Protein AF-0000000071588916 (afdb_homodimer)

Solvent-accessible surface area (backbone atoms only — not comparable to full-atom values): 18871 Å² total; per-residue (Å²): 129,78,81,57,45,42,33,42,29,37,40,42,41,57,49,46,68,45,52,50,48,37,49,51,41,31,53,27,70,62,41,61,32,36,38,32,25,75,58,46,32,65,63,45,41,73,69,48,81,72,65,73,71,71,80,52,93,47,52,76,42,83,44,92,54,90,78,57,92,62,59,91,78,47,39,38,33,32,52,43,63,28,41,77,40,41,46,46,78,76,56,79,79,65,56,26,30,38,40,36,35,38,25,83,88,60,64,65,52,64,71,58,50,60,68,32,76,40,44,26,25,76,74,39,49,45,75,74,55,62,37,45,48,52,40,36,52,53,47,51,50,49,60,69,42,93,79,66,65,67,59,51,68,47,32,66,73,17,36,57,93,84,56,78,44,60,52,72,130,128,78,80,56,46,42,32,42,29,34,38,42,40,56,50,47,66,45,54,50,48,38,48,51,43,33,54,27,68,63,41,62,33,36,37,34,26,75,57,47,31,64,61,45,42,74,68,48,81,72,65,73,72,72,77,52,92,47,52,76,43,84,43,91,53,90,79,57,93,62,59,90,78,45,40,37,33,32,52,44,64,26,40,76,38,42,46,47,80,77,54,80,79,66,56,26,30,38,39,37,34,39,25,82,88,58,64,65,52,63,71,59,51,59,67,33,76,40,45,26,24,75,73,39,50,44,75,74,56,63,39,45,48,54,40,38,52,52,47,54,52,49,60,69,42,92,77,66,67,67,58,52,69,46,30,64,74,15,38,58,92,83,56,77,42,61,52,71,129

Nearest PDB structures (foldseek):
  5l0z-assembly1_B  TM=7.975E-01  e=1.055E-09  Sinorhizobium meliloti 1021
  1v2x-assembly1_A-2  TM=8.000E-01  e=1.055E-09  Thermus thermophilus
  1x7p-assembly1_B  TM=8.064E-01  e=2.250E-09  Streptomyces viridochromogenes
  4x3m-assembly1_B  TM=7.877E-01  e=5.444E-09  Thermus thermophilus HB8
  1ipa-assembly1_A  TM=7.327E-01  e=7.951E-09  Thermus thermophilus

Secondary structure (DSSP, 8-state):
--S-EEEEEESS---HHHHHHHHHHHHHHT-SEEEE-SSHHHHHHTT-S-------SS-EEE-S-TTTT--TTPEEEEES--BTPEEGGG----SEEEEEE--TTS---HHHHHT-SEEEE---SSPPPHHHHHHHHHHHHHHT-TT---SHHHHHHHS-TT---B---/--S-EEEEEESS---HHHHHHHHHHHHHHT-SEEEE-SSHHHHHHTT---------SS-EEE-S-TTTT--TTPEEEEES--BTPEEGGG----SEEEEEE--TTS---HHHHHT-SEEEE---SSPPPHHHHHHHHHHHHHHT-TT---SHHHHHHHS-TT---B---

p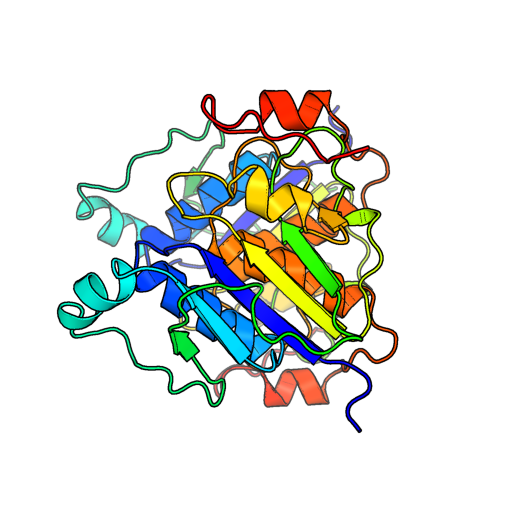LDDT: mean 93.01, std 11.64, range [43.38, 98.94]

Foldseek 3Di:
DQQAAEEEEEEAEADLVLVLLLLVLCQVLVHQAYEYEDCRNVVRVVPPPDPPCPVRPHYYYYDHDPPPPDDPQEFEEEEDDDPPAAELLVDDDGRHYYYYAYYQVDGDDPVSVVRGPGYYYHPDDDDDGPSVSSNVNSVSNLVPDPDRDDDDVCVCVPDDPPDPDDDDD/DQQAAEEEEEEAEADLVLVLLLLVLCLVLVHQAYEYEDCRNVVRVVPDPDDPCPVRPHYYYYDHDPPPPDDPQEFEEEEDDDPPAAELLVDDDGRHYYYYAYYQPDGDDPVSVVPGPGYYYHPDDDDDGPSVSSNVNSVSNLVPDPDRDDDDVCVCVPDDPVDPDDDDD

Radius of gyration: 19.49 Å; Cα contacts (8 Å, |Δi|>4): 663; chains: 2; bounding box: 42×54×52 Å

Sequence (338 aa):
MKKTHVTIGLSNPKSPTNVGAVMRAAGCYQVDDVRYTGERYDRAAKFQTDTKKVASKIPLTSVNCLLDDLPEDMKVVCVELAEGAVSLPQFQHPDKAIYVFGPEDGSITQQVADRADHVVYVPTVGCMNLAATVNVLLYDRLAKSEDIVQGDELIRSSRDNRNHLVVKKMKKTHVTIGLSNPKSPTNVGAVMRAAGCYQVDDVRYTGERYDRAAKFQTDTKKVASKIPLTSVNCLLDDLPEDMKVVCVELAEGAVSLPQFQHPDKAIYVFGPEDGSITQQVADRADHVVYVPTVGCMNLAATVNVLLYDRLAKSEDIVQGDELIRSSRDNRNHLVVKK

InterPro domains:
  IPR001537 tRNA/rRNA methyltransferase, SpoU type [PF00588] (6-139)
  IPR004384 RNA methyltransferase TrmJ/LasT [PTHR42786] (5-148)
  IPR029026 tRNA (guanine-N1-)-methyltransferase, N-terminal [G3DSA:3.40.1280.10] (1-165)
  IPR029028 Alpha/beta knot methyltransferases [SSF75217] (3-142)

Organism: Aliivibrio fischeri (strain ATCC 700601 / ES114) (NCBI:txid312309)

Structure (mmCIF, N/CA/C/O backbone):
data_AF-0000000071588916-model_v1
#
loop_
_entity.id
_entity.type
_entity.pdbx_description
1 polymer '23S rRNA methyltransferase'
#
loop_
_atom_site.group_PDB
_atom_site.id
_atom_site.type_symbol
_atom_site.label_atom_id
_atom_site.label_alt_id
_atom_site.label_comp_id
_atom_site.label_asym_id
_atom_site.label_entity_id
_atom_site.label_seq_id
_atom_site.pdbx_PDB_ins_code
_atom_site.Cartn_x
_atom_site.Cartn_y
_atom_site.Cartn_z
_atom_site.occupancy
_atom_site.B_iso_or_equiv
_atom_site.auth_seq_id
_atom_site.auth_comp_id
_atom_site.auth_asym_id
_atom_site.auth_atom_id
_atom_site.pdbx_PDB_model_num
ATOM 1 N N . MET A 1 1 ? 12.609 5.469 26.641 1 48.97 1 MET A N 1
ATOM 2 C CA . MET A 1 1 ? 11.625 6.141 25.797 1 48.97 1 MET A CA 1
ATOM 3 C C . MET A 1 1 ? 11.633 5.562 24.375 1 48.97 1 MET A C 1
ATOM 5 O O . MET A 1 1 ? 12.664 5.082 23.906 1 48.97 1 MET A O 1
ATOM 9 N N . LYS A 1 2 ? 10.453 5.379 23.781 1 71.19 2 LYS A N 1
ATOM 10 C CA . LYS A 1 2 ? 10.422 4.797 22.438 1 71.19 2 LYS A CA 1
ATOM 11 C C . LYS A 1 2 ? 11.172 5.672 21.438 1 71.19 2 LYS A C 1
ATOM 13 O O . LYS A 1 2 ? 10.938 6.883 21.375 1 71.19 2 LYS A O 1
ATOM 18 N N . LYS A 1 3 ? 12.102 5.031 20.812 1 86.25 3 LYS A N 1
ATOM 19 C CA . LYS A 1 3 ? 12.977 5.715 19.875 1 86.25 3 LYS A CA 1
ATOM 20 C C . LYS A 1 3 ? 12.188 6.246 18.688 1 86.25 3 LYS A C 1
ATOM 22 O O . LYS A 1 3 ? 12.5 7.309 18.141 1 86.25 3 LYS A O 1
ATOM 27 N N . THR A 1 4 ? 11.086 5.633 18.406 1 95.75 4 THR A N 1
ATOM 28 C CA . THR A 1 4 ? 10.289 6.02 17.25 1 95.75 4 THR A CA 1
ATOM 29 C C . THR A 1 4 ? 8.828 6.227 17.641 1 95.75 4 THR A C 1
ATOM 31 O O . THR A 1 4 ? 8.359 5.664 18.641 1 95.75 4 THR A O 1
ATOM 34 N N . HIS A 1 5 ? 8.133 7.141 17.047 1 97.88 5 HIS A N 1
ATOM 35 C CA . HIS A 1 5 ? 6.707 7.387 17.234 1 97.88 5 HIS A CA 1
ATOM 36 C C . HIS A 1 5 ? 6.039 7.762 15.914 1 97.88 5 HIS A C 1
ATOM 38 O O . HIS A 1 5 ? 6.527 8.641 15.195 1 97.88 5 HIS A O 1
ATOM 44 N N . VAL A 1 6 ? 4.992 7.051 15.609 1 98.44 6 VAL A N 1
ATOM 45 C CA . VAL A 1 6 ? 4.309 7.277 14.344 1 98.44 6 VAL A CA 1
ATOM 46 C C . VAL A 1 6 ? 2.834 7.59 14.602 1 98.44 6 VAL A C 1
ATOM 48 O O . VAL A 1 6 ? 2.125 6.789 15.219 1 98.44 6 VAL A O 1
ATOM 51 N N . THR A 1 7 ? 2.375 8.727 14.18 1 98.75 7 THR A N 1
ATOM 52 C CA . THR A 1 7 ? 0.969 9.109 14.18 1 98.75 7 THR A CA 1
ATOM 53 C C . THR A 1 7 ? 0.464 9.305 12.75 1 98.75 7 THR A C 1
ATOM 55 O O . THR A 1 7 ? 1.155 9.898 11.922 1 98.75 7 THR A O 1
ATOM 58 N N . ILE A 1 8 ? -0.705 8.781 12.484 1 98.88 8 ILE A N 1
ATOM 59 C CA . ILE A 1 8 ? -1.387 9.047 11.227 1 98.88 8 ILE A CA 1
ATOM 60 C C . ILE A 1 8 ? -2.467 10.102 11.438 1 98.88 8 ILE A C 1
ATOM 62 O O . ILE A 1 8 ? -3.301 9.977 12.336 1 98.88 8 ILE A O 1
ATOM 66 N N . GLY A 1 9 ? -2.375 11.164 10.672 1 98.81 9 GLY A N 1
ATOM 67 C CA . GLY A 1 9 ? -3.391 12.211 10.703 1 98.81 9 GLY A CA 1
ATOM 68 C C . GLY A 1 9 ? -4.238 12.258 9.445 1 98.81 9 GLY A C 1
ATOM 69 O O . GLY A 1 9 ? -3.729 12.516 8.359 1 98.81 9 GLY A O 1
ATOM 70 N N . LEU A 1 10 ? -5.547 12.094 9.602 1 98.75 10 LEU A N 1
ATOM 71 C CA . LEU A 1 10 ? -6.488 12.109 8.492 1 98.75 10 LEU A CA 1
ATOM 72 C C . LEU A 1 10 ? -7.309 13.398 8.492 1 98.75 10 LEU A C 1
ATOM 74 O O . LEU A 1 10 ? -8.031 13.672 9.453 1 98.75 10 LEU A O 1
ATOM 78 N N . SER A 1 11 ? -7.191 14.094 7.387 1 98.25 11 SER A N 1
ATOM 79 C CA . SER A 1 11 ? -7.965 15.328 7.273 1 98.25 11 SER A CA 1
ATOM 80 C C . SER A 1 11 ? -9.367 15.055 6.75 1 98.25 11 SER A C 1
ATOM 82 O O . SER A 1 11 ? -9.547 14.734 5.574 1 98.25 11 SER A O 1
ATOM 84 N N . ASN A 1 12 ? -10.367 15.125 7.562 1 97.56 12 ASN A N 1
ATOM 85 C CA . ASN A 1 12 ? -11.789 15.055 7.242 1 97.56 12 ASN A CA 1
ATOM 86 C C . ASN A 1 12 ? -12.109 13.836 6.379 1 97.56 12 ASN A C 1
ATOM 88 O O . ASN A 1 12 ? -12.727 13.969 5.324 1 97.56 12 ASN A O 1
ATOM 92 N N . PRO A 1 13 ? -11.766 12.695 6.863 1 97.69 13 PRO A N 1
ATOM 93 C CA . PRO A 1 13 ? -12.055 11.508 6.062 1 97.69 13 PRO A CA 1
ATOM 94 C C . PRO A 1 13 ? -13.547 11.32 5.809 1 97.69 13 PRO A C 1
ATOM 96 O O . PRO A 1 13 ? -14.367 11.609 6.68 1 97.69 13 PRO A O 1
ATOM 99 N N . LYS A 1 14 ? -13.844 10.758 4.645 1 94.81 14 LYS A N 1
ATOM 100 C CA . LYS A 1 14 ? -15.219 10.648 4.172 1 94.81 14 LYS A CA 1
ATOM 101 C C . LYS A 1 14 ? -15.789 9.266 4.488 1 94.81 14 LYS A C 1
ATOM 103 O O . LYS A 1 14 ? -16.906 9.156 5.02 1 94.81 14 LYS A O 1
ATOM 108 N N . SER A 1 15 ? -15.094 8.195 4.18 1 91.81 15 SER A N 1
ATOM 109 C CA . SER A 1 15 ? -15.641 6.844 4.156 1 91.81 15 SER A CA 1
ATOM 110 C C . SER A 1 15 ? -15.203 6.047 5.379 1 91.81 15 SER A C 1
ATOM 112 O O . SER A 1 15 ? -14.008 5.895 5.637 1 91.81 15 SER A O 1
ATOM 114 N N . PRO A 1 16 ? -16.141 5.48 6.125 1 93.12 16 PRO A N 1
ATOM 115 C CA . PRO A 1 16 ? -15.758 4.562 7.203 1 93.12 16 PRO A CA 1
ATOM 116 C C . PRO A 1 16 ? -14.914 3.389 6.707 1 93.12 16 PRO A C 1
ATOM 118 O O . PRO A 1 16 ? -14.039 2.908 7.43 1 93.12 16 PRO A O 1
ATOM 121 N N . THR A 1 17 ? -15.117 3.02 5.441 1 90.88 17 THR A N 1
ATOM 122 C CA . THR A 1 17 ? -14.336 1.934 4.855 1 90.88 17 THR A CA 1
ATOM 123 C C . THR A 1 17 ? -12.859 2.314 4.758 1 90.88 17 THR A C 1
ATOM 125 O O . THR A 1 17 ? -11.984 1.524 5.117 1 90.88 17 THR A O 1
ATOM 128 N N . ASN A 1 18 ? -12.648 3.553 4.371 1 94.5 18 ASN A N 1
ATOM 129 C CA . ASN A 1 18 ? -11.266 4.023 4.281 1 94.5 18 ASN A CA 1
ATOM 130 C C . ASN A 1 18 ? -10.617 4.129 5.66 1 94.5 18 ASN A C 1
ATOM 132 O O . ASN A 1 18 ? -9.469 3.732 5.844 1 94.5 18 ASN A O 1
ATOM 136 N N . VAL A 1 19 ? -11.344 4.629 6.594 1 95.88 19 VAL A N 1
ATOM 137 C CA . VAL A 1 19 ? -10.812 4.746 7.945 1 95.88 19 VAL A CA 1
ATOM 138 C C . VAL A 1 19 ? -10.531 3.357 8.516 1 95.88 19 VAL A C 1
ATOM 140 O O . VAL A 1 19 ? -9.492 3.131 9.133 1 95.88 19 VAL A O 1
ATOM 143 N N . GLY A 1 20 ? -11.438 2.404 8.289 1 94.12 20 GLY A N 1
ATOM 144 C CA . GLY A 1 20 ? -11.211 1.027 8.695 1 94.12 20 GLY A CA 1
ATOM 145 C C . GLY A 1 20 ? -9.953 0.427 8.086 1 94.12 20 GLY A C 1
ATOM 146 O O . GLY A 1 20 ? -9.172 -0.226 8.781 1 94.12 20 GLY A O 1
ATOM 147 N N . ALA A 1 21 ? -9.773 0.665 6.812 1 95.06 21 ALA A N 1
ATOM 148 C CA . ALA A 1 21 ? -8.594 0.157 6.109 1 95.06 21 ALA A CA 1
ATOM 149 C C . ALA A 1 21 ? -7.316 0.794 6.648 1 95.06 21 ALA A C 1
ATOM 151 O O . ALA A 1 21 ? -6.281 0.131 6.758 1 95.06 21 ALA A O 1
ATOM 152 N N . VAL A 1 22 ? -7.402 2.062 7.023 1 97.75 22 VAL A N 1
ATOM 153 C CA . VAL A 1 22 ? -6.27 2.754 7.625 1 97.75 22 VAL A CA 1
ATOM 154 C C . VAL A 1 22 ? -5.961 2.145 8.992 1 97.75 22 VAL A C 1
ATOM 156 O O . VAL A 1 22 ? -4.793 1.937 9.336 1 97.75 22 VAL A O 1
ATOM 159 N N . MET A 1 23 ? -6.977 1.828 9.742 1 97.19 23 MET A N 1
ATOM 160 C CA . MET A 1 23 ? -6.785 1.233 11.062 1 97.19 23 MET A CA 1
ATOM 161 C C . MET A 1 23 ? -6.148 -0.149 10.953 1 97.19 23 MET A C 1
ATOM 163 O O . MET A 1 23 ? -5.297 -0.514 11.766 1 97.19 23 MET A O 1
ATOM 167 N N . ARG A 1 24 ? -6.582 -0.893 9.953 1 95.88 24 ARG A N 1
ATOM 168 C CA . ARG A 1 24 ? -5.938 -2.18 9.711 1 95.88 24 ARG A CA 1
ATOM 169 C C . ARG A 1 24 ? -4.461 -1.999 9.383 1 95.88 24 ARG A C 1
ATOM 171 O O . ARG A 1 24 ? -3.609 -2.723 9.906 1 95.88 24 ARG A O 1
ATOM 178 N N . ALA A 1 25 ? -4.152 -1.041 8.539 1 97.56 25 ALA A N 1
ATOM 179 C CA . ALA A 1 25 ? -2.76 -0.727 8.227 1 97.56 25 ALA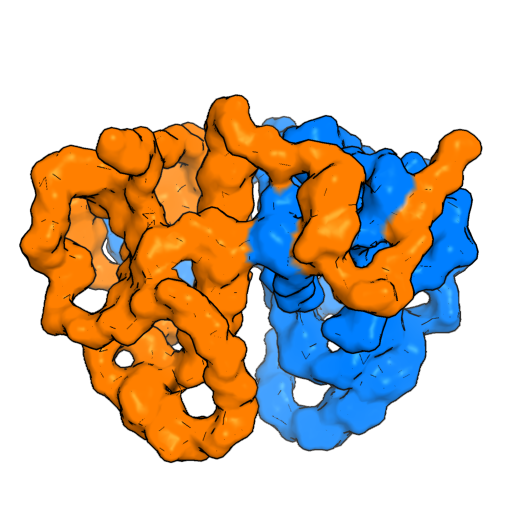 A CA 1
ATOM 180 C C . ALA A 1 25 ? -1.985 -0.344 9.484 1 97.56 25 ALA A C 1
ATOM 182 O O . ALA A 1 25 ? -0.86 -0.804 9.688 1 97.56 25 ALA A O 1
ATOM 183 N N . ALA A 1 26 ? -2.637 0.457 10.305 1 97.94 26 ALA A N 1
ATOM 184 C CA . ALA A 1 26 ? -2.002 0.905 11.539 1 97.94 26 ALA A CA 1
ATOM 185 C C . ALA A 1 26 ? -1.613 -0.281 12.422 1 97.94 26 ALA A C 1
ATOM 187 O O . ALA A 1 26 ? -0.526 -0.3 13 1 97.94 26 ALA A O 1
ATOM 188 N N . GLY A 1 27 ? -2.449 -1.246 12.5 1 96.69 27 GLY A N 1
ATOM 189 C CA . GLY A 1 27 ? -2.133 -2.453 13.25 1 96.69 27 GLY A CA 1
ATOM 190 C C . GLY A 1 27 ? -0.976 -3.234 12.664 1 96.69 27 GLY A C 1
ATOM 191 O O . GLY A 1 27 ? -0.043 -3.607 13.375 1 96.69 27 GLY A O 1
ATOM 192 N N . CYS A 1 28 ? -0.984 -3.412 11.375 1 96.94 28 CYS A N 1
ATOM 193 C CA . CYS A 1 28 ? 0.033 -4.188 10.672 1 96.94 28 CYS A CA 1
ATOM 194 C C . CYS A 1 28 ? 1.414 -3.57 10.859 1 96.94 28 CYS A C 1
ATOM 196 O O . CYS A 1 28 ? 2.404 -4.289 11.008 1 96.94 28 CYS A O 1
ATOM 198 N N . TYR A 1 29 ? 1.432 -2.254 10.883 1 97.75 29 TYR A N 1
ATOM 199 C CA . TYR A 1 29 ? 2.717 -1.562 10.906 1 97.75 29 TYR A CA 1
ATOM 200 C C . TYR A 1 29 ? 3.01 -1.011 12.297 1 97.75 29 TYR A C 1
ATOM 202 O O . TYR A 1 29 ? 3.994 -0.295 12.492 1 97.75 29 TYR A O 1
ATOM 210 N N . GLN A 1 30 ? 2.111 -1.254 13.242 1 96.06 30 GLN A N 1
ATOM 211 C CA . GLN A 1 30 ? 2.289 -0.918 14.648 1 96.06 30 GLN A CA 1
ATOM 212 C C . GLN A 1 30 ? 2.418 0.59 14.844 1 96.06 30 GLN A C 1
ATOM 214 O O . GLN A 1 30 ? 3.316 1.055 15.547 1 96.06 30 GLN A O 1
ATOM 219 N N . VAL A 1 31 ? 1.557 1.289 14.242 1 98.12 31 VAL A N 1
ATOM 220 C CA . VAL A 1 31 ? 1.422 2.73 14.43 1 98.12 31 VAL A CA 1
ATOM 221 C C . VAL A 1 31 ? 0.976 3.023 15.859 1 98.12 31 VAL A C 1
ATOM 223 O O . VAL A 1 31 ? 0.224 2.246 16.453 1 98.12 31 VAL A O 1
ATOM 226 N N . ASP A 1 32 ? 1.404 4.18 16.328 1 97.94 32 ASP A N 1
ATOM 227 C CA . ASP A 1 32 ? 1.136 4.484 17.734 1 97.94 32 ASP A CA 1
ATOM 228 C C . ASP A 1 32 ? -0.281 5.023 17.906 1 97.94 32 ASP A C 1
ATOM 230 O O . ASP A 1 32 ? -0.961 4.684 18.875 1 97.94 32 ASP A O 1
ATOM 234 N N . ASP A 1 33 ? -0.73 5.832 17.031 1 97.62 33 ASP A N 1
ATOM 235 C CA . ASP A 1 33 ? -2.092 6.348 17.125 1 97.62 33 ASP A CA 1
ATOM 236 C C . ASP A 1 33 ? -2.533 6.973 15.805 1 97.62 33 ASP A C 1
ATOM 238 O O . ASP A 1 33 ? -1.699 7.316 14.961 1 97.62 33 ASP A O 1
ATOM 242 N N . VAL A 1 34 ? -3.842 7.051 15.625 1 98.56 34 VAL A N 1
ATOM 243 C CA . VAL A 1 34 ? -4.48 7.676 14.477 1 98.56 34 VAL A CA 1
ATOM 244 C C . VAL A 1 34 ? -5.398 8.805 14.938 1 98.56 34 VAL A C 1
ATOM 246 O O . VAL A 1 34 ? -6.148 8.648 15.906 1 98.56 34 VAL A O 1
ATOM 249 N N . ARG A 1 35 ? -5.246 9.898 14.258 1 98.31 35 ARG A N 1
ATOM 250 C CA . ARG A 1 35 ? -6.074 11.062 14.531 1 98.31 35 ARG A CA 1
ATOM 251 C C . ARG A 1 35 ? -6.812 11.523 13.273 1 98.31 35 ARG A C 1
ATOM 253 O O . ARG A 1 35 ? -6.301 11.375 12.164 1 98.31 35 ARG A O 1
ATOM 260 N N . TYR A 1 36 ? -8.023 12.055 13.492 1 98.19 36 TYR A N 1
ATOM 261 C CA . TYR A 1 36 ? -8.75 12.586 12.344 1 98.19 36 TYR A CA 1
ATOM 262 C C . TYR A 1 36 ? -9.516 13.852 12.711 1 98.19 36 TYR A C 1
ATOM 264 O O . TYR A 1 36 ? -9.781 14.102 13.891 1 98.19 36 TYR A O 1
ATOM 272 N N . THR A 1 37 ? -9.773 14.641 11.719 1 98 37 THR A N 1
ATOM 273 C CA . THR A 1 37 ? -10.57 15.859 11.898 1 98 37 THR A CA 1
ATOM 274 C C . THR A 1 37 ? -11.898 15.75 11.148 1 98 37 THR A C 1
ATOM 276 O O . THR A 1 37 ? -12.07 14.867 10.312 1 98 37 THR A O 1
ATOM 279 N N . GLY A 1 38 ? -12.766 16.656 11.477 1 96.38 38 GLY A N 1
ATOM 280 C CA . GLY A 1 38 ? -14.031 16.75 10.758 1 96.38 38 GLY A CA 1
ATOM 281 C C . GLY A 1 38 ? -15.094 15.828 11.312 1 96.38 38 GLY A C 1
ATOM 282 O O . GLY A 1 38 ? -14.859 15.109 12.281 1 96.38 38 GLY A O 1
ATOM 283 N N . GLU A 1 39 ? -16.312 15.836 10.648 1 95.5 39 GLU A N 1
ATOM 284 C CA . GLU A 1 39 ? -17.453 15.102 11.188 1 95.5 39 GLU A CA 1
ATOM 285 C C . GLU A 1 39 ? -17.953 14.047 10.203 1 95.5 39 GLU A C 1
ATOM 287 O O . GLU A 1 39 ? -18.844 13.258 10.523 1 95.5 39 GLU A O 1
ATOM 292 N N . ARG A 1 40 ? -17.344 14.062 9.062 1 95.38 40 ARG A N 1
ATOM 293 C CA . ARG A 1 40 ? -17.875 13.203 8.016 1 95.38 40 ARG A CA 1
ATOM 294 C C . ARG A 1 40 ? -17.781 11.734 8.414 1 95.38 40 ARG A C 1
ATOM 296 O O . ARG A 1 40 ? -18.75 10.977 8.266 1 95.38 40 ARG A O 1
ATOM 303 N N . TYR A 1 41 ? -16.703 11.359 8.93 1 94.06 41 TYR A N 1
ATOM 304 C CA . TYR A 1 41 ? -16.5 9.977 9.352 1 94.06 41 TYR A CA 1
ATOM 305 C C . TYR A 1 41 ? -17.484 9.594 10.445 1 94.06 41 TYR A C 1
ATOM 307 O O . TYR A 1 41 ? -18.141 8.555 10.367 1 94.06 41 TYR A O 1
ATOM 315 N N . ASP A 1 42 ? -17.641 10.391 11.438 1 92.19 42 ASP A N 1
ATOM 316 C CA . ASP A 1 42 ? -18.531 10.102 12.555 1 92.19 42 ASP A CA 1
ATOM 317 C C . ASP A 1 42 ? -19.969 9.93 12.078 1 92.19 42 ASP A C 1
ATOM 319 O O . ASP A 1 42 ? -20.672 9.031 12.539 1 92.19 42 ASP A O 1
ATOM 323 N N . ARG A 1 43 ? -20.312 10.719 11.188 1 90.62 43 ARG A N 1
ATOM 324 C CA . ARG A 1 43 ? -21.688 10.664 10.664 1 90.62 43 ARG A CA 1
ATOM 325 C C . ARG A 1 43 ? -21.906 9.383 9.875 1 90.62 43 ARG A C 1
ATOM 327 O O . ARG A 1 43 ? -22.953 8.742 10 1 90.62 43 ARG A O 1
ATOM 334 N N . ALA A 1 44 ? -20.984 9.023 9.141 1 86.31 44 ALA A N 1
ATOM 335 C CA . ALA A 1 44 ? -21.109 7.848 8.281 1 86.31 44 ALA A CA 1
ATOM 336 C C . ALA A 1 44 ? -20.984 6.566 9.102 1 86.31 44 ALA A C 1
ATOM 338 O O . ALA A 1 44 ? -21.672 5.574 8.812 1 86.31 44 ALA A O 1
ATOM 339 N N . ALA A 1 45 ? -20.094 6.562 10.086 1 84.62 45 ALA A N 1
ATOM 340 C CA . ALA A 1 45 ? -19.812 5.379 10.891 1 84.62 45 ALA A CA 1
ATOM 341 C C . ALA A 1 45 ? -21.016 4.988 11.734 1 84.62 45 ALA A C 1
ATOM 343 O O . ALA A 1 45 ? -21.219 3.811 12.039 1 84.62 45 ALA A O 1
ATOM 344 N N . LYS A 1 46 ? -21.75 5.949 12.094 1 77.62 46 LYS A N 1
ATOM 345 C CA . LYS A 1 46 ? -22.953 5.684 12.875 1 77.62 46 LYS A CA 1
ATOM 346 C C . LYS A 1 46 ? -23.938 4.801 12.109 1 77.62 46 LYS A C 1
ATOM 348 O O . LYS A 1 46 ? -24.703 4.051 12.711 1 77.62 46 LYS A O 1
ATOM 353 N N . PHE A 1 47 ? -23.828 4.797 10.836 1 72.31 47 PHE A N 1
ATOM 354 C CA . PHE A 1 47 ? -24.766 4.074 10 1 72.31 47 PHE A CA 1
ATOM 355 C C . PHE A 1 47 ? -24.188 2.752 9.523 1 72.31 47 PHE A C 1
ATOM 357 O O . PHE A 1 47 ? -24.859 1.964 8.867 1 72.31 47 PHE A O 1
ATOM 364 N N . GLN A 1 48 ? -22.969 2.693 9.68 1 63.44 48 GLN A N 1
ATOM 365 C CA . GLN A 1 48 ? -22.344 1.458 9.211 1 63.44 48 GLN A CA 1
ATOM 366 C C . GLN A 1 48 ? -22.469 0.351 10.258 1 63.44 48 GLN A C 1
ATOM 368 O O . GLN A 1 48 ? -22.109 0.542 11.422 1 63.44 48 GLN A O 1
ATOM 373 N N . THR A 1 49 ? -23.422 -0.349 10.273 1 49.69 49 THR A N 1
ATOM 374 C CA . THR A 1 49 ? -23.625 -1.501 11.141 1 49.69 49 THR A CA 1
ATOM 375 C C . THR A 1 49 ? -22.391 -2.395 11.156 1 49.69 49 THR A C 1
ATOM 377 O O . THR A 1 49 ? -22.078 -3.014 12.172 1 49.69 49 THR A O 1
ATOM 380 N N . ASP A 1 50 ? -21.797 -2.715 10.078 1 43.38 50 ASP A N 1
ATOM 381 C CA . ASP A 1 50 ? -21.031 -3.926 9.797 1 43.38 50 ASP A CA 1
ATOM 382 C C . ASP A 1 50 ? -19.531 -3.68 9.969 1 43.38 50 ASP A C 1
ATOM 384 O O . ASP A 1 50 ? -18.719 -4.473 9.5 1 43.38 50 ASP A O 1
ATOM 388 N N . THR A 1 51 ? -19.109 -2.438 10.234 1 47.84 51 THR A N 1
ATOM 389 C CA . THR A 1 51 ? -17.656 -2.52 10.141 1 47.84 51 THR A CA 1
ATOM 390 C C . THR A 1 51 ? -17.078 -3.314 11.305 1 47.84 51 THR A C 1
ATOM 392 O O . THR A 1 51 ? -17.344 -3.002 12.469 1 47.84 51 THR A O 1
ATOM 395 N N . LYS A 1 52 ? -16.891 -4.523 11.062 1 44.78 52 LYS A N 1
ATOM 396 C CA . LYS A 1 52 ? -16.141 -5.293 12.047 1 44.78 52 LYS A CA 1
ATOM 397 C C . LYS A 1 52 ? -15.109 -4.422 12.758 1 44.78 52 LYS A C 1
ATOM 399 O O . LYS A 1 52 ? -14.234 -3.84 12.109 1 44.78 52 LYS A O 1
ATOM 404 N N . LYS A 1 53 ? -15.516 -3.783 13.852 1 47.06 53 LYS A N 1
ATOM 405 C CA . LYS A 1 53 ? -14.602 -3.037 14.711 1 47.06 53 LYS A CA 1
ATOM 406 C C . LYS A 1 53 ? -13.328 -3.83 14.977 1 47.06 53 LYS A C 1
ATOM 408 O O . LYS A 1 53 ? -13.328 -4.777 15.766 1 47.06 53 LYS A O 1
ATOM 413 N N . VAL A 1 54 ? -12.609 -4.258 13.867 1 45.28 54 VAL A N 1
ATOM 414 C CA . VAL A 1 54 ? -11.344 -4.809 14.336 1 45.28 54 VAL A CA 1
ATOM 415 C C . VAL A 1 54 ? -10.766 -3.912 15.422 1 45.28 54 VAL A C 1
ATOM 417 O O . VAL A 1 54 ? -10.484 -2.734 15.188 1 45.28 54 VAL A O 1
ATOM 420 N N . ALA A 1 55 ? -11.242 -4.188 16.609 1 49.41 55 ALA A N 1
ATOM 421 C CA . ALA A 1 55 ? -10.711 -3.545 17.812 1 49.41 55 ALA A CA 1
ATOM 422 C C . ALA A 1 55 ? -9.188 -3.414 17.734 1 49.41 55 ALA A C 1
ATOM 424 O O . ALA A 1 55 ? -8.469 -4.41 17.828 1 49.41 55 ALA A O 1
ATOM 425 N N . SER A 1 56 ? -8.758 -2.506 16.875 1 66.25 56 SER A N 1
ATOM 426 C CA . SER A 1 56 ? -7.332 -2.215 16.953 1 66.25 56 SER A CA 1
ATOM 427 C C . SER A 1 56 ? -6.965 -1.588 18.297 1 66.25 56 SER A C 1
ATOM 429 O O . SER A 1 56 ? -7.746 -0.818 18.859 1 66.25 56 SER A O 1
ATOM 431 N N . LYS A 1 57 ? -6 -2.188 18.906 1 87.94 57 LYS A N 1
ATOM 432 C CA . LYS A 1 57 ? -5.434 -1.597 20.125 1 87.94 57 LYS A CA 1
ATOM 433 C C . LYS A 1 57 ? -4.879 -0.202 19.844 1 87.94 57 LYS A C 1
ATOM 435 O O . LYS A 1 57 ? -4.52 0.525 20.766 1 87.94 57 LYS A O 1
ATOM 440 N N . ILE A 1 58 ? -5.047 0.173 18.594 1 95.38 58 ILE A N 1
ATOM 441 C CA . ILE A 1 58 ? -4.508 1.477 18.219 1 95.38 58 ILE A CA 1
ATOM 442 C C . ILE A 1 58 ? -5.566 2.555 18.438 1 95.38 58 ILE A C 1
ATOM 444 O O . ILE A 1 58 ? -6.676 2.463 17.906 1 95.38 58 ILE A O 1
ATOM 448 N N . PRO A 1 59 ? -5.289 3.57 19.203 1 97 59 PRO A N 1
ATOM 449 C CA . PRO A 1 59 ? -6.281 4.621 19.453 1 97 59 PRO A CA 1
ATOM 450 C C . PRO A 1 59 ? -6.645 5.395 18.188 1 97 59 PRO A C 1
ATOM 452 O O . PRO A 1 59 ? -5.766 5.723 17.391 1 97 59 PRO A O 1
ATOM 455 N N . LEU A 1 60 ? -7.918 5.578 17.969 1 97.06 60 LEU A N 1
ATOM 456 C CA . LEU A 1 60 ? -8.477 6.477 16.953 1 97.06 60 LEU A CA 1
ATOM 457 C C . LEU A 1 60 ? -9.18 7.66 17.625 1 97.06 60 LEU A C 1
ATOM 459 O O . LEU A 1 60 ? -10.195 7.484 18.297 1 97.06 60 LEU A O 1
ATOM 463 N N . THR A 1 61 ? -8.625 8.867 17.406 1 96.88 61 THR A N 1
ATOM 464 C CA . THR A 1 61 ? -9.117 10.008 18.172 1 96.88 61 THR A CA 1
ATOM 465 C C . THR A 1 61 ? -9.516 11.148 17.234 1 96.88 61 THR A C 1
ATOM 467 O O . THR A 1 61 ? -8.789 11.469 16.297 1 96.88 61 THR A O 1
ATOM 470 N N . SER A 1 62 ? -10.641 11.734 17.531 1 97.31 62 SER A N 1
ATOM 471 C CA . SER A 1 62 ? -11.055 12.953 16.844 1 97.31 62 SER A CA 1
ATOM 472 C C . SER A 1 62 ? -10.422 14.188 17.469 1 97.31 62 SER A C 1
ATOM 474 O O . SER A 1 62 ? -10.422 14.336 18.688 1 97.31 62 SER A O 1
ATOM 476 N N . VAL A 1 63 ? -9.852 15.039 16.594 1 97.88 63 VAL A N 1
ATOM 477 C CA . VAL A 1 63 ? -9.242 16.281 17.062 1 97.88 63 VAL A CA 1
ATOM 478 C C . VAL A 1 63 ? -9.711 17.453 16.203 1 97.88 63 VAL A C 1
ATOM 480 O O . VAL A 1 63 ? -10.18 17.25 15.086 1 97.88 63 VAL A O 1
ATOM 483 N N . ASN A 1 64 ? -9.578 18.672 16.703 1 96.94 64 ASN A N 1
ATOM 484 C CA . ASN A 1 64 ? -9.945 19.859 15.938 1 96.94 64 ASN A CA 1
ATOM 485 C C . ASN A 1 64 ? -8.891 20.219 14.891 1 96.94 64 ASN A C 1
ATOM 487 O O . ASN A 1 64 ? -9.219 20.625 13.781 1 96.94 64 ASN A O 1
ATOM 491 N N . CYS A 1 65 ? -7.617 20.094 15.289 1 97.5 65 CYS A N 1
ATOM 492 C CA . CYS A 1 65 ? -6.48 20.375 14.414 1 97.5 65 CYS A CA 1
ATOM 493 C C . CYS A 1 65 ? -5.402 19.297 14.57 1 97.5 65 CYS A C 1
ATOM 495 O O . CYS A 1 65 ? -4.965 19.016 15.688 1 97.5 65 CYS A O 1
ATOM 497 N N . LEU A 1 66 ? -4.961 18.781 13.422 1 97.94 66 LEU A N 1
ATOM 498 C CA . LEU A 1 66 ? -3.988 17.688 13.445 1 97.94 66 LEU A CA 1
ATOM 499 C C . LEU A 1 66 ? -2.633 18.188 13.945 1 97.94 66 LEU A C 1
ATOM 501 O O . LEU A 1 66 ? -1.814 17.406 14.422 1 97.94 66 LEU A O 1
ATOM 505 N N . LEU A 1 67 ? -2.441 19.453 13.836 1 97.25 67 LEU A N 1
ATOM 506 C CA . LEU A 1 67 ? -1.101 19.969 14.078 1 97.25 67 LEU A CA 1
ATOM 507 C C . LEU A 1 67 ? -1.007 20.625 15.453 1 97.25 67 LEU A C 1
ATOM 509 O O . LEU A 1 67 ? 0.028 21.188 15.805 1 97.25 67 LEU A O 1
ATOM 513 N N . ASP A 1 68 ? -2.029 20.469 16.219 1 93.88 68 ASP A N 1
ATOM 514 C CA . ASP A 1 68 ? -2.025 21.062 17.547 1 93.88 68 ASP A CA 1
ATOM 515 C C . ASP A 1 68 ? -1.384 20.109 18.562 1 93.88 68 ASP A C 1
ATOM 517 O O . ASP A 1 68 ? -1.469 18.891 18.422 1 93.88 68 ASP A O 1
ATOM 521 N N . ASP A 1 69 ? -0.688 20.688 19.562 1 92.12 69 ASP A N 1
ATOM 522 C CA . ASP A 1 69 ? -0.178 20.016 20.75 1 92.12 69 ASP A CA 1
ATOM 523 C C . ASP A 1 69 ? 0.758 18.859 20.375 1 92.12 69 ASP A C 1
ATOM 525 O O . ASP A 1 69 ? 0.713 17.797 20.984 1 92.12 69 ASP A O 1
ATOM 529 N N . LEU A 1 70 ? 1.492 19.031 19.312 1 96.19 70 LEU A N 1
ATOM 530 C CA . LEU A 1 70 ? 2.5 18.031 18.969 1 96.19 70 LEU A CA 1
ATOM 531 C C . LEU A 1 70 ? 3.762 18.219 19.797 1 96.19 70 LEU A C 1
ATOM 533 O O . LEU A 1 70 ? 4.18 19.344 20.062 1 96.19 70 LEU A O 1
ATOM 537 N N . PRO A 1 71 ? 4.332 17.094 20.219 1 95.56 71 PRO A N 1
ATOM 538 C CA . PRO A 1 71 ? 5.637 17.203 20.875 1 95.56 71 PRO A CA 1
ATOM 539 C C . PRO A 1 71 ? 6.66 17.938 20.016 1 95.56 71 PRO A C 1
ATOM 541 O O . PRO A 1 71 ? 6.637 17.828 18.781 1 95.56 71 PRO A O 1
ATOM 544 N N . GLU A 1 72 ? 7.613 18.594 20.656 1 94.81 72 GLU A N 1
ATOM 545 C CA . GLU A 1 72 ? 8.609 19.406 19.969 1 94.81 72 GLU A CA 1
ATOM 546 C C . GLU A 1 72 ? 9.477 18.562 19.047 1 94.81 72 GLU A C 1
ATOM 548 O O . GLU A 1 72 ? 9.93 19.031 18 1 94.81 72 GLU A O 1
ATOM 553 N N . ASP A 1 73 ? 9.656 17.344 19.344 1 96.62 73 ASP A N 1
ATOM 554 C CA . ASP A 1 73 ? 10.57 16.5 18.578 1 96.62 73 ASP A CA 1
ATOM 555 C C . ASP A 1 73 ? 9.82 15.688 17.531 1 96.62 73 ASP A C 1
ATOM 557 O O . ASP A 1 73 ? 10.398 14.812 16.875 1 96.62 73 ASP A O 1
ATOM 561 N N . MET A 1 74 ? 8.539 16.016 17.375 1 98.12 74 MET A N 1
ATOM 562 C CA . MET A 1 74 ? 7.758 15.336 16.344 1 98.12 74 MET A CA 1
ATOM 563 C C . MET A 1 74 ? 7.707 16.172 15.07 1 98.12 74 MET A C 1
ATOM 565 O O . MET A 1 74 ? 7.344 17.344 15.109 1 98.12 74 MET A O 1
ATOM 569 N N . LYS A 1 75 ? 8.039 15.555 13.898 1 98.75 75 LYS A N 1
ATOM 570 C CA . LYS A 1 75 ? 8 16.25 12.617 1 98.75 75 LYS A CA 1
ATOM 571 C C . LYS A 1 75 ? 6.652 16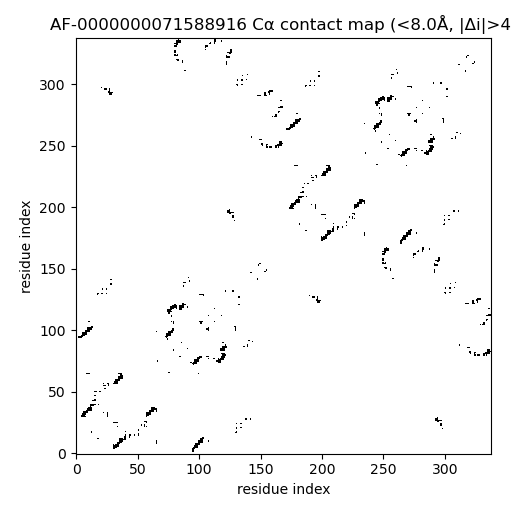.062 11.93 1 98.75 75 LYS A C 1
ATOM 573 O O . LYS A 1 75 ? 6.066 14.969 11.992 1 98.75 75 LYS A O 1
ATOM 578 N N . VAL A 1 76 ? 6.227 17.109 11.32 1 98.81 76 VAL A N 1
ATOM 579 C CA . VAL A 1 76 ? 5.016 17.078 10.508 1 98.81 76 VAL A CA 1
ATOM 580 C C . VAL A 1 76 ? 5.379 16.734 9.062 1 98.81 76 VAL A C 1
ATOM 582 O O . VAL A 1 76 ? 6.121 17.484 8.414 1 98.81 76 VAL A O 1
ATOM 585 N N . VAL A 1 77 ? 4.875 15.633 8.578 1 98.88 77 VAL A N 1
ATOM 586 C CA . VAL A 1 77 ? 5.082 15.211 7.195 1 98.88 77 VAL A CA 1
ATOM 587 C C . VAL A 1 77 ? 3.744 15.156 6.465 1 98.88 77 VAL A C 1
ATOM 589 O O . VAL A 1 77 ? 2.924 14.273 6.727 1 98.88 77 VAL A O 1
ATOM 592 N N . CYS A 1 78 ? 3.535 16.062 5.539 1 98.81 78 CYS A N 1
ATOM 593 C CA . CYS A 1 78 ? 2.348 16.016 4.695 1 98.81 78 CYS A CA 1
ATOM 594 C C . CYS A 1 78 ? 2.562 15.102 3.5 1 98.81 78 CYS A C 1
ATOM 596 O O . CYS A 1 78 ? 3.639 15.102 2.896 1 98.81 78 CYS A O 1
ATOM 598 N N . VAL A 1 79 ? 1.584 14.328 3.182 1 98.75 79 VAL A N 1
ATOM 599 C CA . VAL A 1 79 ? 1.643 13.406 2.055 1 98.75 79 VAL A CA 1
ATOM 600 C C . VAL A 1 79 ? 0.671 13.859 0.965 1 98.75 79 VAL A C 1
ATOM 602 O O . VAL A 1 79 ? -0.537 13.633 1.071 1 98.75 79 VAL A O 1
ATOM 605 N N . GLU A 1 80 ? 1.21 14.492 -0.035 1 97.5 80 GLU A N 1
ATOM 606 C CA . GLU A 1 80 ? 0.376 15.133 -1.044 1 97.5 80 GLU A CA 1
ATOM 607 C C . GLU A 1 80 ? 1.16 15.383 -2.328 1 97.5 80 GLU A C 1
ATOM 609 O O . GLU A 1 80 ? 2.375 15.594 -2.291 1 97.5 80 GLU A O 1
ATOM 614 N N . LEU A 1 81 ? 0.425 15.336 -3.426 1 97.5 81 LEU A N 1
ATOM 615 C CA . LEU A 1 81 ? 0.999 15.781 -4.691 1 97.5 81 LEU A CA 1
ATOM 616 C C . LEU A 1 81 ? 1.113 17.312 -4.73 1 97.5 81 LEU A C 1
ATOM 618 O O . LEU A 1 81 ? 0.243 17.984 -5.281 1 97.5 81 LEU A O 1
ATOM 622 N N . ALA A 1 82 ? 2.152 17.828 -4.164 1 97.94 82 ALA A N 1
ATOM 623 C CA . ALA A 1 82 ? 2.445 19.25 -4.117 1 97.94 82 ALA A CA 1
ATOM 624 C C . ALA A 1 82 ? 3.736 19.578 -4.863 1 97.94 82 ALA A C 1
ATOM 626 O O . ALA A 1 82 ? 4.738 18.875 -4.711 1 97.94 82 ALA A O 1
ATOM 627 N N . GLU A 1 83 ? 3.689 20.594 -5.68 1 97.88 83 GLU A N 1
ATOM 628 C CA . GLU A 1 83 ? 4.922 21 -6.352 1 97.88 83 GLU A CA 1
ATOM 629 C C . GLU A 1 83 ? 6.023 21.312 -5.348 1 97.88 83 GLU A C 1
ATOM 631 O O . GLU A 1 83 ? 5.797 22.031 -4.367 1 97.88 83 GLU A O 1
ATOM 636 N N . GLY A 1 84 ? 7.172 20.75 -5.578 1 98 84 GLY A N 1
ATOM 637 C CA . GLY A 1 84 ? 8.297 20.953 -4.68 1 98 84 GLY A CA 1
ATOM 638 C C . GLY A 1 84 ? 8.422 19.859 -3.625 1 98 84 GLY A C 1
ATOM 639 O O . GLY A 1 84 ? 9.391 19.844 -2.861 1 98 84 GLY A O 1
ATOM 640 N N . ALA A 1 85 ? 7.5 18.938 -3.561 1 98.44 85 ALA A N 1
ATOM 641 C CA . ALA A 1 85 ? 7.535 17.844 -2.58 1 98.44 85 ALA A CA 1
ATOM 642 C C . ALA A 1 85 ? 8.648 16.859 -2.898 1 98.44 85 ALA A C 1
ATOM 644 O O . ALA A 1 85 ? 9.094 16.766 -4.043 1 98.44 85 ALA A O 1
ATOM 645 N N . VAL A 1 86 ? 9.07 16.141 -1.873 1 98.5 86 VAL A N 1
ATOM 646 C CA . VAL A 1 86 ? 10.086 15.109 -2.012 1 98.5 86 VAL A CA 1
ATOM 647 C C . VAL A 1 86 ? 9.43 13.773 -2.338 1 98.5 86 VAL A C 1
ATOM 649 O O . VAL A 1 86 ? 8.422 13.406 -1.727 1 98.5 86 VAL A O 1
ATOM 652 N N . SER A 1 87 ? 9.969 13.094 -3.359 1 98.69 87 SER A N 1
ATOM 653 C CA . SER A 1 87 ? 9.43 11.773 -3.648 1 98.69 87 SER A CA 1
ATOM 654 C C . SER A 1 87 ? 9.68 10.812 -2.488 1 98.69 87 SER A C 1
ATOM 656 O O . SER A 1 87 ? 10.742 10.844 -1.866 1 98.69 87 SER A O 1
ATOM 658 N N . LEU A 1 88 ? 8.75 9.977 -2.229 1 98.88 88 LEU A N 1
ATOM 659 C CA . LEU A 1 88 ? 8.805 9.078 -1.084 1 98.88 88 LEU A CA 1
ATOM 660 C C . LEU A 1 88 ? 10.031 8.172 -1.161 1 98.88 88 LEU A C 1
ATOM 662 O O . LEU A 1 88 ? 10.719 7.969 -0.158 1 98.88 88 LEU A O 1
ATOM 666 N N . PRO A 1 89 ? 10.422 7.641 -2.342 1 98.69 89 PRO A N 1
ATOM 667 C CA . PRO A 1 89 ? 11.625 6.816 -2.412 1 98.69 89 PRO A CA 1
ATOM 668 C C . PRO A 1 89 ? 12.883 7.562 -1.96 1 98.69 89 PRO A C 1
ATOM 670 O O . PRO A 1 89 ? 13.812 6.949 -1.438 1 98.69 89 PRO A O 1
ATOM 673 N N . GLN A 1 90 ? 12.867 8.82 -2.057 1 98 90 GLN A N 1
ATOM 674 C CA . GLN A 1 90 ? 14.047 9.609 -1.734 1 98 90 GLN A CA 1
ATOM 675 C C . GLN A 1 90 ? 13.969 10.172 -0.318 1 98 90 GLN A C 1
ATOM 677 O O . GLN A 1 90 ? 14.93 10.75 0.184 1 98 90 GLN A O 1
ATOM 682 N N . PHE A 1 91 ? 12.883 10 0.293 1 98.69 91 PHE A N 1
ATOM 683 C CA . PHE A 1 91 ? 12.633 10.609 1.594 1 98.69 91 PHE A CA 1
ATOM 684 C C . PHE A 1 91 ? 13.195 9.742 2.715 1 98.69 91 PHE A C 1
ATOM 686 O O . PHE A 1 91 ? 13.062 8.516 2.684 1 98.69 91 PHE A O 1
ATOM 693 N N . GLN A 1 92 ? 13.812 10.367 3.691 1 98.56 92 GLN A N 1
ATOM 694 C CA . GLN A 1 92 ? 14.195 9.711 4.938 1 98.56 92 GLN A CA 1
ATOM 695 C C . GLN A 1 92 ? 13.273 10.109 6.078 1 98.56 92 GLN A C 1
ATOM 697 O O . GLN A 1 92 ? 13.133 11.297 6.387 1 98.56 92 GLN A O 1
ATOM 702 N N . HIS A 1 93 ? 12.734 9.156 6.719 1 98.69 93 HIS A N 1
ATOM 703 C CA . HIS A 1 93 ? 11.711 9.414 7.723 1 98.69 93 HIS A CA 1
ATOM 704 C C . HIS A 1 93 ? 12.328 9.867 9.039 1 98.69 93 HIS A C 1
ATOM 706 O O . HIS A 1 93 ? 13.344 9.312 9.477 1 98.69 93 HIS A O 1
ATOM 712 N N . PRO A 1 94 ? 11.656 10.805 9.656 1 98.38 94 PRO A N 1
ATOM 713 C CA . PRO A 1 94 ? 12.07 11.133 11.023 1 98.38 94 PRO A CA 1
ATOM 714 C C . PRO A 1 94 ? 11.719 10.047 12.031 1 98.38 94 PRO A C 1
ATOM 716 O O . PRO A 1 94 ? 10.805 9.25 11.797 1 98.38 94 PRO A O 1
ATOM 719 N N . ASP A 1 95 ? 12.438 10.07 13.164 1 97.5 95 ASP A N 1
ATOM 720 C CA . ASP A 1 95 ? 12.156 9.102 14.211 1 97.5 95 ASP A CA 1
ATOM 721 C C . ASP A 1 95 ? 10.719 9.25 14.719 1 97.5 95 ASP A C 1
ATOM 723 O O . ASP A 1 95 ? 10.016 8.258 14.898 1 97.5 95 ASP A O 1
ATOM 727 N N . LYS A 1 96 ? 10.367 10.461 14.977 1 98.5 96 LYS A N 1
ATOM 728 C CA . LYS A 1 96 ? 9.023 10.789 15.438 1 98.5 96 LYS A CA 1
ATOM 729 C C . LYS A 1 96 ? 8.297 11.672 14.43 1 98.5 96 LYS A C 1
ATOM 731 O O . LYS A 1 96 ? 8.773 12.75 14.078 1 98.5 96 LYS A O 1
ATOM 736 N N . ALA A 1 97 ? 7.105 11.18 13.93 1 98.75 97 ALA A N 1
ATOM 737 C CA . ALA A 1 97 ? 6.414 11.938 12.883 1 98.75 97 ALA A CA 1
ATOM 738 C C . ALA A 1 97 ? 4.906 11.742 12.977 1 98.75 97 ALA A C 1
ATOM 740 O O . ALA A 1 97 ? 4.43 10.672 13.352 1 98.75 97 ALA A O 1
ATOM 741 N N . ILE A 1 98 ? 4.215 12.797 12.703 1 98.88 98 ILE A N 1
ATOM 742 C CA . ILE A 1 98 ? 2.828 12.688 12.266 1 98.88 98 ILE A CA 1
ATOM 743 C C . ILE A 1 98 ? 2.756 12.828 10.75 1 98.88 98 ILE A C 1
ATOM 745 O O . ILE A 1 98 ? 3.311 13.766 10.18 1 98.88 98 ILE A O 1
ATOM 749 N N . TYR A 1 99 ? 2.182 11.844 10.117 1 98.94 99 TYR A N 1
ATOM 750 C CA . TYR A 1 99 ? 1.921 11.898 8.68 1 98.94 99 TYR A CA 1
ATOM 751 C C . TYR A 1 99 ? 0.498 12.359 8.398 1 98.94 99 TYR A C 1
ATOM 753 O O . TYR A 1 99 ? -0.467 11.727 8.828 1 98.94 99 TYR A O 1
ATOM 761 N N . VAL A 1 100 ? 0.403 13.445 7.633 1 98.88 100 VAL A N 1
ATOM 762 C CA . VAL A 1 100 ? -0.893 14.078 7.414 1 98.88 100 VAL A CA 1
ATOM 763 C C . VAL A 1 100 ? -1.374 13.789 5.992 1 98.88 100 VAL A C 1
ATOM 765 O O . VAL A 1 100 ? -0.665 14.07 5.02 1 98.88 100 VAL A O 1
ATOM 768 N N . PHE A 1 101 ? -2.535 13.297 5.918 1 98.69 101 PHE A N 1
ATOM 769 C CA . PHE A 1 101 ? -3.164 12.961 4.645 1 98.69 101 PHE A CA 1
ATOM 770 C C . PHE A 1 101 ? -4.402 13.812 4.41 1 98.69 101 PHE A C 1
ATOM 772 O O . PHE A 1 101 ? -5.16 14.086 5.344 1 98.69 101 PHE A O 1
ATOM 779 N N . GLY A 1 102 ? -4.633 14.156 3.148 1 97.31 102 GLY A N 1
ATOM 780 C CA . GLY A 1 102 ? -5.832 14.891 2.777 1 97.31 102 GLY A CA 1
ATOM 781 C C . GLY A 1 102 ? -7.066 14.008 2.699 1 97.31 102 GLY A C 1
ATOM 782 O O . GLY A 1 102 ? -6.977 12.789 2.852 1 97.31 102 GLY A O 1
ATOM 783 N N . PRO A 1 103 ? -8.211 14.719 2.496 1 96.44 103 PRO A N 1
ATOM 784 C CA . PRO A 1 103 ? -9.445 13.938 2.346 1 96.44 103 PRO A CA 1
ATOM 785 C C . PRO A 1 103 ? -9.484 13.133 1.046 1 96.44 103 PRO A C 1
ATOM 787 O O . PRO A 1 103 ? -8.68 13.375 0.144 1 96.44 103 PRO A O 1
ATOM 790 N N . GLU A 1 104 ? -10.391 12.156 0.927 1 95.31 104 GLU A N 1
ATOM 791 C CA . GLU A 1 104 ? -10.531 11.273 -0.223 1 95.31 104 GLU A CA 1
ATOM 792 C C . GLU A 1 104 ? -10.93 12.047 -1.474 1 95.31 104 GLU A C 1
ATOM 794 O O . GLU A 1 104 ? -10.711 11.586 -2.596 1 95.31 104 GLU A O 1
ATOM 799 N N . ASP A 1 105 ? -11.562 13.172 -1.335 1 94.06 105 ASP A N 1
ATOM 800 C CA . ASP A 1 105 ? -12.109 13.938 -2.445 1 94.06 105 ASP A CA 1
ATOM 801 C C . ASP A 1 105 ? -11.5 15.336 -2.504 1 94.06 105 ASP A C 1
ATOM 803 O O . ASP A 1 105 ? -12.172 16.297 -2.863 1 94.06 105 ASP A O 1
ATOM 807 N N . GLY A 1 106 ? -10.195 15.445 -2.084 1 93.25 106 GLY A N 1
ATOM 808 C CA . GLY A 1 106 ? -9.508 16.719 -2.072 1 93.25 106 GLY A CA 1
ATOM 809 C C . GLY A 1 106 ? -8.055 16.609 -1.652 1 93.25 106 GLY A C 1
ATOM 810 O O . GLY A 1 106 ? -7.465 15.523 -1.716 1 93.25 106 GLY A O 1
ATOM 811 N N . SER A 1 107 ? -7.48 17.812 -1.365 1 94.94 107 SER A N 1
ATOM 812 C CA . SER A 1 107 ? -6.086 17.906 -0.945 1 94.94 107 SER A CA 1
ATOM 813 C C . SER A 1 107 ? -5.961 18.578 0.416 1 94.94 107 SER A C 1
ATOM 815 O O . SER A 1 107 ? -6.914 19.203 0.899 1 94.94 107 SER A O 1
ATOM 817 N N . ILE A 1 108 ? -4.844 18.391 1.019 1 95.56 108 ILE A N 1
ATOM 818 C CA . ILE A 1 108 ? -4.535 19.203 2.197 1 95.56 108 ILE A CA 1
ATOM 819 C C . ILE A 1 108 ? -4.539 20.672 1.828 1 95.56 108 ILE A C 1
ATOM 821 O O . ILE A 1 108 ? -4.352 21.031 0.662 1 95.56 108 ILE A O 1
ATOM 825 N N . THR A 1 109 ? -4.82 21.516 2.822 1 94.38 109 THR A N 1
ATOM 826 C CA . THR A 1 109 ? -4.805 22.938 2.539 1 94.38 109 THR A CA 1
ATOM 827 C C . THR A 1 109 ? -3.371 23.469 2.477 1 94.38 109 THR A C 1
ATOM 829 O O . THR A 1 109 ? -2.463 22.875 3.064 1 94.38 109 THR A O 1
ATOM 832 N N . GLN A 1 110 ? -3.215 24.594 1.75 1 96.5 110 GLN A N 1
ATOM 833 C CA . GLN A 1 110 ? -1.908 25.25 1.68 1 96.5 110 GLN A CA 1
ATOM 834 C C . GLN A 1 110 ? -1.407 25.625 3.068 1 96.5 110 GLN A C 1
ATOM 836 O O . GLN A 1 110 ? -0.209 25.547 3.348 1 96.5 110 GLN A O 1
ATOM 841 N N . GLN A 1 111 ? -2.295 26 3.932 1 95.12 111 GLN A N 1
ATOM 842 C CA . GLN A 1 111 ? -1.944 26.375 5.293 1 95.12 111 GLN A CA 1
ATOM 843 C C . GLN A 1 111 ? -1.308 25.219 6.051 1 95.12 111 GLN A C 1
ATOM 845 O O . GLN A 1 111 ? -0.319 25.406 6.762 1 95.12 111 GLN A O 1
ATOM 850 N N . VAL A 1 112 ? -1.854 24.062 5.902 1 96.06 112 VAL A N 1
ATOM 851 C CA . VAL A 1 112 ? -1.319 22.875 6.559 1 96.06 112 VAL A CA 1
ATOM 852 C C . VAL A 1 112 ? 0.033 22.516 5.949 1 96.06 112 VAL A C 1
ATOM 854 O O . VAL A 1 112 ? 0.991 22.219 6.672 1 96.06 112 VAL A O 1
ATOM 857 N N . ALA A 1 113 ? 0.082 22.594 4.633 1 96.75 113 ALA A N 1
ATOM 858 C CA . ALA A 1 113 ? 1.33 22.281 3.938 1 96.75 113 ALA A CA 1
ATOM 859 C C . ALA A 1 113 ? 2.436 23.25 4.348 1 96.75 113 ALA A C 1
ATOM 861 O O . ALA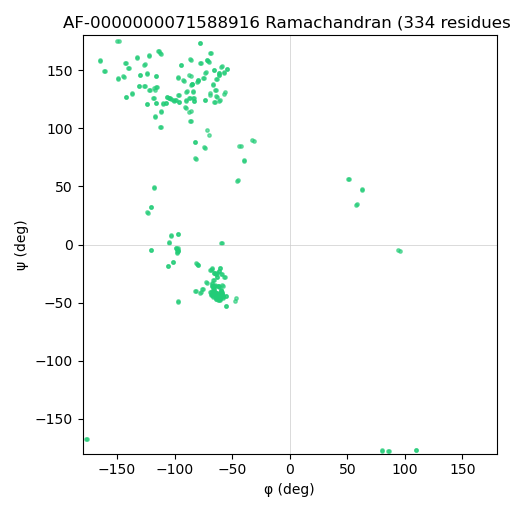 A 1 113 ? 3.596 22.859 4.488 1 96.75 113 ALA A O 1
ATOM 862 N N . ASP A 1 114 ? 2.057 24.516 4.578 1 97 114 ASP A N 1
ATOM 863 C CA . ASP A 1 114 ? 3.021 25.547 4.941 1 97 114 ASP A CA 1
ATOM 864 C C . ASP A 1 114 ? 3.613 25.281 6.324 1 97 114 ASP A C 1
ATOM 866 O O . ASP A 1 114 ? 4.711 25.75 6.637 1 97 114 ASP A O 1
ATOM 870 N N . ARG A 1 115 ? 2.969 24.531 7.109 1 96.12 115 ARG A N 1
ATOM 871 C CA . ARG A 1 115 ? 3.406 24.266 8.477 1 96.12 115 ARG A CA 1
ATOM 872 C C . ARG A 1 115 ? 4.172 22.938 8.555 1 96.12 115 ARG A C 1
ATOM 874 O O . ARG A 1 115 ? 4.707 22.594 9.609 1 96.12 115 ARG A O 1
ATOM 881 N N . ALA A 1 116 ? 4.227 22.25 7.504 1 98 116 ALA A N 1
ATOM 882 C CA . ALA A 1 116 ? 4.871 20.938 7.496 1 98 116 ALA A CA 1
ATOM 883 C C . ALA A 1 116 ? 6.391 21.078 7.523 1 98 116 ALA A C 1
ATOM 885 O O . ALA A 1 116 ? 6.949 21.984 6.918 1 98 116 ALA A O 1
ATOM 886 N N . ASP A 1 117 ? 7.059 20.156 8.234 1 98.38 117 ASP A N 1
ATOM 887 C CA . ASP A 1 117 ? 8.508 20.047 8.125 1 98.38 117 ASP A CA 1
ATOM 888 C C . ASP A 1 117 ? 8.914 19.453 6.777 1 98.38 117 ASP A C 1
ATOM 890 O O . ASP A 1 117 ? 9.969 19.781 6.238 1 98.38 117 ASP A O 1
ATOM 894 N N . HIS A 1 118 ? 8.086 18.547 6.23 1 98.62 118 HIS A N 1
ATOM 895 C CA . HIS A 1 118 ? 8.297 17.891 4.941 1 98.62 118 HIS A CA 1
ATOM 896 C C . HIS A 1 118 ? 6.969 17.656 4.227 1 98.62 118 HIS A C 1
ATOM 898 O O . HIS A 1 118 ? 5.938 17.453 4.867 1 98.62 118 HIS A O 1
ATOM 904 N N . VAL A 1 119 ? 7.027 17.766 2.936 1 98.75 119 VAL A N 1
ATOM 905 C CA . VAL A 1 119 ? 5.953 17.297 2.068 1 98.75 119 VAL A CA 1
ATOM 906 C C . VAL A 1 119 ? 6.48 16.219 1.13 1 98.75 119 VAL A C 1
ATOM 908 O O . VAL A 1 119 ? 7.504 16.406 0.466 1 98.75 119 VAL A O 1
ATOM 911 N N . VAL A 1 120 ? 5.793 15.078 1.149 1 98.81 120 VAL A N 1
ATOM 912 C CA . VAL A 1 120 ? 6.254 13.938 0.364 1 98.81 120 VAL A CA 1
ATOM 913 C C . VAL A 1 120 ? 5.125 13.445 -0.541 1 98.81 120 VAL A C 1
ATOM 915 O O . VAL A 1 120 ? 3.953 13.734 -0.295 1 98.81 120 VAL A O 1
ATOM 918 N N . TYR A 1 121 ? 5.48 12.812 -1.607 1 98.69 121 TYR A N 1
ATOM 919 C CA . TYR A 1 121 ? 4.496 12.242 -2.52 1 98.69 121 TYR A CA 1
ATOM 920 C C . TYR A 1 121 ? 4.953 10.891 -3.041 1 98.69 121 TYR A C 1
ATOM 922 O O . TYR A 1 121 ? 6.148 10.586 -3.029 1 98.69 121 TYR A O 1
ATOM 930 N N . VAL A 1 122 ? 4.039 10.047 -3.371 1 98.69 122 VAL A N 1
ATOM 931 C CA . VAL A 1 122 ? 4.328 8.797 -4.066 1 98.69 122 VAL A CA 1
ATOM 932 C C . VAL A 1 122 ? 4.344 9.039 -5.574 1 98.69 122 VAL A C 1
ATOM 934 O O . VAL A 1 122 ? 3.377 9.555 -6.141 1 98.69 122 VAL A O 1
ATOM 937 N N . PRO A 1 123 ? 5.371 8.688 -6.23 1 98.31 123 PRO A N 1
ATOM 938 C CA . PRO A 1 123 ? 5.492 9.039 -7.645 1 98.31 123 PRO A CA 1
ATOM 939 C C . PRO A 1 123 ? 4.73 8.086 -8.562 1 98.31 123 PRO A C 1
ATOM 941 O O . PRO A 1 123 ? 5.34 7.355 -9.344 1 98.31 123 PRO A O 1
ATOM 944 N N . THR A 1 124 ? 3.471 8.219 -8.555 1 97.5 124 THR A N 1
ATOM 945 C CA . THR A 1 124 ? 2.584 7.422 -9.398 1 97.5 124 THR A CA 1
ATOM 946 C C . THR A 1 124 ? 1.921 8.297 -10.461 1 97.5 124 THR A C 1
ATOM 948 O O . THR A 1 124 ? 1.956 9.523 -10.367 1 97.5 124 THR A O 1
ATOM 951 N N . VAL A 1 125 ? 1.405 7.578 -11.398 1 95.5 125 VAL A N 1
ATOM 952 C CA . VAL A 1 125 ? 0.486 8.227 -12.328 1 95.5 125 VAL A CA 1
ATOM 953 C C . VAL A 1 125 ? -0.912 8.281 -11.719 1 95.5 125 VAL A C 1
ATOM 955 O O . VAL A 1 125 ? -1.452 7.262 -11.289 1 95.5 125 VAL A O 1
ATOM 958 N N . GLY A 1 126 ? -1.388 9.469 -11.641 1 94.12 126 GLY A N 1
ATOM 959 C CA . GLY A 1 126 ? -2.699 9.625 -11.031 1 94.12 126 GLY A CA 1
ATOM 960 C C . GLY A 1 126 ? -2.664 9.617 -9.516 1 94.12 126 GLY A C 1
ATOM 961 O O . GLY A 1 126 ? -1.592 9.5 -8.922 1 94.12 126 GLY A O 1
ATOM 962 N N . CYS A 1 127 ? -3.834 9.703 -8.922 1 93.06 127 CYS A N 1
ATOM 963 C CA . CYS A 1 127 ? -3.979 9.781 -7.473 1 93.06 127 CYS A CA 1
ATOM 964 C C . CYS A 1 127 ? -4.281 8.414 -6.875 1 93.06 127 CYS A C 1
ATOM 966 O O . CYS A 1 127 ? -5.035 7.633 -7.457 1 93.06 127 CYS A O 1
ATOM 968 N N . MET A 1 128 ? -3.758 8.203 -5.762 1 95.81 128 MET A N 1
ATOM 969 C CA . MET A 1 128 ? -3.975 6.945 -5.051 1 95.81 128 MET A CA 1
ATOM 970 C C . MET A 1 128 ? -5.121 7.07 -4.059 1 95.81 128 MET A C 1
ATOM 972 O O . MET A 1 128 ? -5.441 8.172 -3.607 1 95.81 128 MET A O 1
ATOM 976 N N . ASN A 1 129 ? -5.734 5.871 -3.781 1 95.12 129 ASN A N 1
ATOM 977 C CA . ASN A 1 129 ? -6.68 5.785 -2.674 1 95.12 129 ASN A CA 1
ATOM 978 C C . ASN A 1 129 ? -6.012 6.113 -1.342 1 95.12 129 ASN A C 1
ATOM 980 O O . ASN A 1 129 ? -4.859 5.742 -1.111 1 95.12 129 ASN A O 1
ATOM 984 N N . LEU A 1 130 ? -6.77 6.742 -0.433 1 97.56 130 LEU A N 1
ATOM 985 C CA . LEU A 1 130 ? -6.238 7.203 0.846 1 97.56 130 LEU A CA 1
ATOM 986 C C . LEU A 1 130 ? -5.586 6.055 1.608 1 97.56 130 LEU A C 1
ATOM 988 O O . LEU A 1 130 ? -4.426 6.152 2.01 1 97.56 130 LEU A O 1
ATOM 992 N N . ALA A 1 131 ? -6.312 4.941 1.804 1 97.69 131 ALA A N 1
ATOM 993 C CA . ALA A 1 131 ? -5.793 3.83 2.598 1 97.69 131 ALA A CA 1
ATOM 994 C C . ALA A 1 131 ? -4.598 3.178 1.908 1 97.69 131 ALA A C 1
ATOM 996 O O . ALA A 1 131 ? -3.658 2.73 2.572 1 97.69 131 ALA A O 1
ATOM 997 N N . ALA A 1 132 ? -4.625 3.113 0.568 1 98.19 132 ALA A N 1
ATOM 998 C CA . ALA A 1 132 ? -3.475 2.619 -0.189 1 98.19 132 ALA A CA 1
ATOM 999 C C . ALA A 1 132 ? -2.238 3.475 0.073 1 98.19 132 ALA A C 1
ATOM 1001 O O . ALA A 1 132 ? -1.146 2.947 0.289 1 98.19 132 ALA A O 1
ATOM 1002 N N . THR A 1 133 ? -2.447 4.789 0.102 1 98.75 133 THR A N 1
ATOM 1003 C CA . THR A 1 133 ? -1.343 5.715 0.331 1 98.75 133 THR A CA 1
ATOM 1004 C C . THR A 1 133 ? -0.748 5.512 1.722 1 98.75 133 THR A C 1
ATOM 1006 O O . THR A 1 133 ? 0.474 5.488 1.882 1 98.75 133 THR A O 1
ATOM 1009 N N . VAL A 1 134 ? -1.58 5.324 2.723 1 98.88 134 VAL A N 1
ATOM 1010 C CA . VAL A 1 134 ? -1.125 5.098 4.09 1 98.88 134 VAL A CA 1
ATOM 1011 C C . VAL A 1 134 ? -0.292 3.82 4.152 1 98.88 134 VAL A C 1
ATOM 1013 O O . VAL A 1 134 ? 0.791 3.807 4.742 1 98.88 134 VAL A O 1
ATOM 1016 N N . ASN A 1 135 ? -0.784 2.742 3.508 1 98.81 135 ASN A N 1
ATOM 1017 C CA . ASN A 1 135 ? -0.058 1.477 3.488 1 98.81 135 ASN A CA 1
ATOM 1018 C C . ASN A 1 135 ? 1.323 1.632 2.857 1 98.81 135 ASN A C 1
ATOM 1020 O O . ASN A 1 135 ? 2.316 1.141 3.396 1 98.81 135 ASN A O 1
ATOM 1024 N N . VAL A 1 136 ? 1.359 2.355 1.761 1 98.94 136 VAL A N 1
ATOM 1025 C CA . VAL A 1 136 ? 2.607 2.535 1.025 1 98.94 136 VAL A CA 1
ATOM 1026 C C . VAL A 1 136 ? 3.588 3.352 1.863 1 98.94 136 VAL A C 1
ATOM 1028 O O . VAL A 1 136 ? 4.77 3.01 1.958 1 98.94 136 VAL A O 1
ATOM 1031 N N . LEU A 1 137 ? 3.117 4.426 2.477 1 98.94 137 LEU A N 1
ATOM 1032 C CA . LEU A 1 137 ? 3.973 5.258 3.316 1 98.94 137 LEU A CA 1
ATOM 1033 C C . LEU A 1 137 ? 4.539 4.453 4.48 1 98.94 137 LEU A C 1
ATOM 1035 O O . LEU A 1 137 ? 5.738 4.523 4.766 1 98.94 137 LEU A O 1
ATOM 1039 N N . LEU A 1 138 ? 3.705 3.707 5.125 1 98.81 138 LEU A N 1
ATOM 1040 C CA . LEU A 1 138 ? 4.129 2.934 6.285 1 98.81 138 LEU A CA 1
ATOM 1041 C C . LEU A 1 138 ? 5.09 1.822 5.879 1 98.81 138 LEU A C 1
ATOM 1043 O O . LEU A 1 138 ? 6.051 1.53 6.598 1 98.81 138 LEU A O 1
ATOM 1047 N N . TYR A 1 139 ? 4.895 1.253 4.758 1 98.94 139 TYR A N 1
ATOM 1048 C CA . TYR A 1 139 ? 5.844 0.266 4.254 1 98.94 139 TYR A CA 1
ATOM 1049 C C . TYR A 1 139 ? 7.199 0.903 3.98 1 98.94 139 TYR A C 1
ATOM 1051 O O . TYR A 1 139 ? 8.242 0.328 4.312 1 98.94 139 TYR A O 1
ATOM 1059 N N . ASP A 1 140 ? 7.152 2.033 3.307 1 98.94 140 ASP A N 1
ATOM 1060 C CA . ASP A 1 140 ? 8.406 2.727 3.02 1 98.94 140 ASP A CA 1
ATOM 1061 C C . ASP A 1 140 ? 9.195 2.992 4.301 1 98.94 140 ASP A C 1
ATOM 1063 O O . ASP A 1 140 ? 10.406 2.783 4.348 1 98.94 140 ASP A O 1
ATOM 1067 N N . ARG A 1 141 ? 8.492 3.438 5.293 1 98.75 141 ARG A N 1
ATOM 1068 C CA . ARG A 1 141 ? 9.125 3.68 6.586 1 98.75 141 ARG A CA 1
ATOM 1069 C C . ARG A 1 141 ? 9.695 2.391 7.164 1 98.75 141 ARG A C 1
ATOM 1071 O O . ARG A 1 141 ? 10.828 2.377 7.652 1 98.75 141 ARG A O 1
ATOM 1078 N N . LEU A 1 142 ? 8.938 1.345 7.074 1 98.38 142 LEU A N 1
ATOM 1079 C CA . LEU A 1 142 ? 9.391 0.047 7.57 1 98.38 142 LEU A CA 1
ATOM 1080 C C . LEU A 1 142 ? 10.633 -0.421 6.82 1 98.38 142 LEU A C 1
ATOM 1082 O O . LEU A 1 142 ? 11.609 -0.836 7.441 1 98.38 142 LEU A O 1
ATOM 1086 N N . ALA A 1 143 ? 10.602 -0.305 5.527 1 98.12 143 ALA A N 1
ATOM 1087 C CA . ALA A 1 143 ? 11.672 -0.809 4.672 1 98.12 143 ALA A CA 1
ATOM 1088 C C . ALA A 1 143 ? 12.977 -0.047 4.91 1 98.12 143 ALA A C 1
ATOM 1090 O O . ALA A 1 143 ? 14.062 -0.583 4.699 1 98.12 143 ALA A O 1
ATOM 1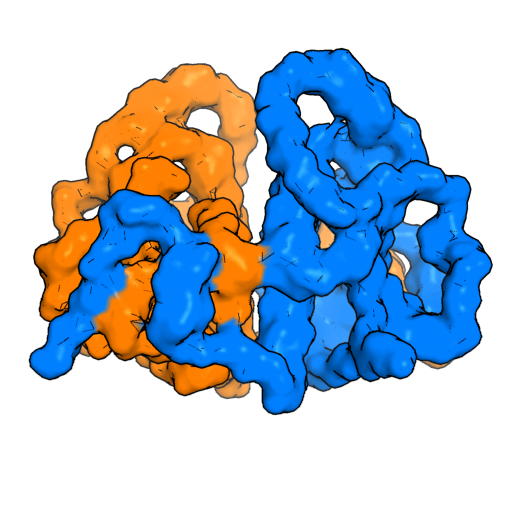091 N N . LYS A 1 144 ? 12.836 1.155 5.391 1 97.88 144 LYS A N 1
ATOM 1092 C CA . LYS A 1 144 ? 14.008 2.008 5.582 1 97.88 144 LYS A CA 1
ATOM 1093 C C . LYS A 1 144 ? 14.469 1.984 7.035 1 97.88 144 LYS A C 1
ATOM 1095 O O . LYS A 1 144 ? 15.477 2.609 7.379 1 97.88 144 LYS A O 1
ATOM 1100 N N . SER A 1 145 ? 13.695 1.273 7.812 1 95.38 145 SER A N 1
ATOM 1101 C CA . SER A 1 145 ? 14.07 1.178 9.219 1 95.38 145 SER A CA 1
ATOM 1102 C C . SER A 1 145 ? 15.289 0.281 9.406 1 95.38 145 SER A C 1
ATOM 1104 O O . SER A 1 145 ? 15.469 -0.699 8.68 1 95.38 145 SER A O 1
ATOM 1106 N N . GLU A 1 146 ? 16.109 0.558 10.391 1 88.62 146 GLU A N 1
ATOM 1107 C CA . GLU A 1 146 ? 17.297 -0.245 10.695 1 88.62 146 GLU A CA 1
ATOM 1108 C C . GLU A 1 146 ? 16.922 -1.502 11.477 1 88.62 146 GLU A C 1
ATOM 1110 O O . GLU A 1 146 ? 17.688 -2.467 11.516 1 88.62 146 GLU A O 1
ATOM 1115 N N . ASP A 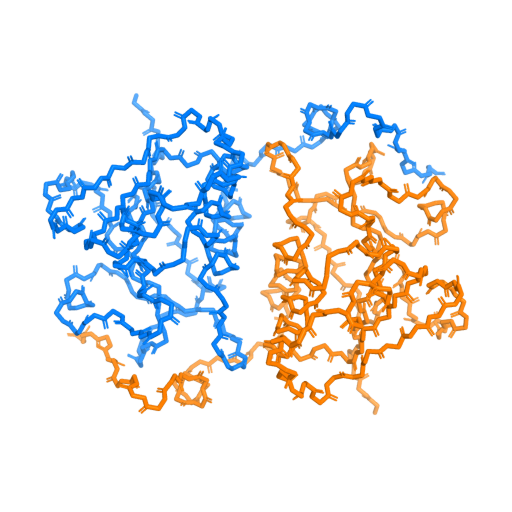1 147 ? 15.75 -1.569 12.078 1 88.25 147 ASP A N 1
ATOM 1116 C CA . ASP A 1 147 ? 15.375 -2.641 12.992 1 88.25 147 ASP A CA 1
ATOM 1117 C C . ASP A 1 147 ? 14.172 -3.42 12.461 1 88.25 147 ASP A C 1
ATOM 1119 O O . ASP A 1 147 ? 13.266 -3.758 13.219 1 88.25 147 ASP A O 1
ATOM 1123 N N . ILE A 1 148 ? 14.273 -3.807 11.227 1 92.38 148 ILE A N 1
ATOM 1124 C CA . ILE A 1 148 ? 13.148 -4.543 10.672 1 92.38 148 ILE A CA 1
ATOM 1125 C C . ILE A 1 148 ? 13.125 -5.957 11.242 1 92.38 148 ILE A C 1
ATOM 1127 O O . ILE A 1 148 ? 14.133 -6.664 11.219 1 92.38 148 ILE A O 1
ATOM 1131 N N . VAL A 1 149 ? 11.977 -6.277 11.828 1 92.44 149 VAL A N 1
ATOM 1132 C CA . VAL A 1 149 ? 11.766 -7.656 12.25 1 92.44 149 VAL A CA 1
ATOM 1133 C C . VAL A 1 149 ? 11.273 -8.492 11.07 1 92.44 149 VAL A C 1
ATOM 1135 O O . VAL A 1 149 ? 10.336 -8.102 10.375 1 92.44 149 VAL A O 1
ATOM 1138 N N . GLN A 1 150 ? 12.008 -9.586 10.852 1 94.31 150 GLN A N 1
ATOM 1139 C CA . GLN A 1 150 ? 11.656 -10.453 9.734 1 94.31 150 GLN A CA 1
ATOM 1140 C C . GLN A 1 150 ? 12.023 -11.906 10.031 1 94.31 150 GLN A C 1
ATOM 1142 O O . GLN A 1 150 ? 12.516 -12.219 11.125 1 94.31 150 GLN A O 1
ATOM 1147 N N . GLY A 1 151 ? 11.648 -12.773 9.125 1 95.38 151 GLY A N 1
ATOM 1148 C CA . GLY A 1 151 ? 12 -14.18 9.289 1 95.38 151 GLY A CA 1
ATOM 1149 C C . GLY A 1 151 ? 10.805 -15.055 9.609 1 95.38 151 GLY A C 1
ATOM 1150 O O . GLY A 1 151 ? 9.672 -14.57 9.695 1 95.38 151 GLY A O 1
ATOM 1151 N N . ASP A 1 152 ? 11.094 -16.25 9.82 1 96.75 152 ASP A N 1
ATOM 1152 C CA . ASP A 1 152 ? 10.055 -17.266 9.93 1 96.75 152 ASP A CA 1
ATOM 1153 C C . ASP A 1 152 ? 9.211 -17.062 11.188 1 96.75 152 ASP A C 1
ATOM 1155 O O . ASP A 1 152 ? 8.016 -17.359 11.195 1 96.75 152 ASP A O 1
ATOM 1159 N N . GLU A 1 153 ? 9.828 -16.594 12.227 1 96.5 153 GLU A N 1
ATOM 1160 C CA . GLU A 1 153 ? 9.062 -16.375 13.453 1 96.5 153 GLU A CA 1
ATOM 1161 C C . GLU A 1 153 ? 7.969 -15.328 13.234 1 96.5 153 GLU A C 1
ATOM 1163 O O . GLU A 1 153 ? 6.84 -15.508 13.688 1 96.5 153 GLU A O 1
ATOM 1168 N N . LEU A 1 154 ? 8.352 -14.273 12.578 1 96.19 154 LEU A N 1
ATOM 1169 C CA . LEU A 1 154 ? 7.352 -13.258 12.242 1 96.19 154 LEU A CA 1
ATOM 1170 C C . LEU A 1 154 ? 6.277 -13.844 11.328 1 96.19 154 LEU A C 1
ATOM 1172 O O . LEU A 1 154 ? 5.086 -13.578 11.516 1 96.19 154 LEU A O 1
ATOM 1176 N N . ILE A 1 155 ? 6.688 -14.641 10.344 1 96.5 155 ILE A N 1
ATOM 1177 C CA . ILE A 1 155 ? 5.758 -15.25 9.398 1 96.5 155 ILE A CA 1
ATOM 1178 C C . ILE A 1 155 ? 4.727 -16.094 10.156 1 96.5 155 ILE A C 1
ATOM 1180 O O . ILE A 1 155 ? 3.521 -15.93 9.953 1 96.5 155 ILE A O 1
ATOM 1184 N N . ARG A 1 156 ? 5.16 -16.875 11.086 1 95.75 156 ARG A N 1
ATOM 1185 C CA . ARG A 1 156 ? 4.285 -17.766 11.836 1 95.75 156 ARG A CA 1
ATOM 1186 C C . ARG A 1 156 ? 3.312 -16.984 12.703 1 95.75 156 ARG A C 1
ATOM 1188 O O . ARG A 1 156 ? 2.145 -17.359 12.844 1 95.75 156 ARG A O 1
ATOM 1195 N N . SER A 1 157 ? 3.762 -15.922 13.242 1 95.38 157 SER A N 1
ATOM 1196 C CA . SER A 1 157 ? 2.93 -15.156 14.164 1 95.38 157 SER A CA 1
ATOM 1197 C C . SER A 1 157 ? 1.949 -14.258 13.414 1 95.38 157 SER A C 1
ATOM 1199 O O . SER A 1 157 ? 0.976 -13.773 14 1 95.38 157 SER A O 1
ATOM 1201 N N . SER A 1 158 ? 2.217 -14.039 12.109 1 94.62 158 SER A N 1
ATOM 1202 C CA . SER A 1 158 ? 1.437 -13.047 11.375 1 94.62 158 SER A CA 1
ATOM 1203 C C . SER A 1 158 ? 0.44 -13.711 10.43 1 94.62 158 SER A C 1
ATOM 1205 O O . SER A 1 158 ? -0.527 -13.086 10 1 94.62 158 SER A O 1
ATOM 1207 N N . ARG A 1 159 ? 0.681 -15 10.117 1 93.62 159 ARG A N 1
ATOM 1208 C CA . ARG A 1 159 ? -0.147 -15.633 9.094 1 93.62 159 ARG A CA 1
ATOM 1209 C C . ARG A 1 159 ? -1.429 -16.188 9.703 1 93.62 159 ARG A C 1
ATOM 1211 O O . ARG A 1 159 ? -1.54 -16.328 10.922 1 93.62 159 ARG A O 1
ATOM 1218 N N . ASP A 1 160 ? -2.338 -16.344 8.789 1 89.69 160 ASP A N 1
ATOM 1219 C CA . ASP A 1 160 ? -3.59 -16.969 9.211 1 89.69 160 ASP A CA 1
ATOM 1220 C C . ASP A 1 160 ? -3.338 -18.344 9.836 1 89.69 160 ASP A C 1
ATOM 1222 O O . ASP A 1 160 ? -2.451 -19.078 9.398 1 89.69 160 ASP A O 1
ATOM 1226 N N . ASN A 1 161 ? -4.137 -18.719 10.766 1 85.88 161 ASN A N 1
ATOM 1227 C CA . ASN A 1 161 ? -3.967 -19.969 11.477 1 85.88 161 ASN A CA 1
ATOM 1228 C C . ASN A 1 161 ? -4.035 -21.172 10.516 1 85.88 161 ASN A C 1
ATOM 1230 O O . ASN A 1 161 ? -3.457 -22.219 10.789 1 85.88 161 ASN A O 1
ATOM 1234 N N . ARG A 1 162 ? -4.633 -20.938 9.359 1 89.06 162 ARG A N 1
ATOM 1235 C CA . ARG A 1 162 ? -4.789 -22.062 8.422 1 89.06 162 ARG A CA 1
ATOM 1236 C C . ARG A 1 162 ? -3.678 -22.047 7.379 1 89.06 162 ARG A C 1
ATOM 1238 O O . ARG A 1 162 ? -3.6 -22.953 6.543 1 89.06 162 ARG A O 1
ATOM 1245 N N . ASN A 1 163 ? -2.859 -21.047 7.449 1 93.69 163 ASN A N 1
ATOM 1246 C CA . ASN A 1 163 ? -1.751 -20.953 6.5 1 93.69 163 ASN A CA 1
ATOM 1247 C C . ASN A 1 163 ? -0.519 -21.703 7.012 1 93.69 163 ASN A C 1
ATOM 1249 O O . ASN A 1 163 ? 0.093 -21.281 8 1 93.69 163 ASN A O 1
ATOM 1253 N N . HIS A 1 164 ? -0.14 -22.797 6.289 1 93.81 164 HIS A N 1
ATOM 1254 C CA . HIS A 1 164 ? 1.039 -23.578 6.652 1 93.81 164 HIS A CA 1
ATOM 1255 C C . HIS A 1 164 ? 2.025 -23.656 5.492 1 93.81 164 HIS A C 1
ATOM 1257 O O . HIS A 1 164 ? 2.811 -24.609 5.402 1 93.81 164 HIS A O 1
ATOM 1263 N N . LEU A 1 165 ? 2.002 -22.703 4.672 1 95 165 LEU A N 1
ATOM 1264 C CA . LEU A 1 165 ? 2.797 -22.688 3.449 1 95 165 LEU A CA 1
ATOM 1265 C C . LEU A 1 165 ? 4.285 -22.609 3.77 1 95 165 LEU A C 1
ATOM 1267 O O . LEU A 1 165 ? 4.691 -21.891 4.684 1 95 165 LEU A O 1
ATOM 1271 N N . VAL A 1 166 ? 5.035 -23.406 3.023 1 96.19 166 VAL A N 1
ATOM 1272 C CA . VAL A 1 166 ? 6.492 -23.391 3.129 1 96.19 166 VAL A CA 1
ATOM 1273 C C . VAL A 1 166 ? 7.109 -23.297 1.736 1 96.19 166 VAL A C 1
ATOM 1275 O O . VAL A 1 166 ? 6.633 -23.922 0.79 1 96.19 166 VAL A O 1
ATOM 1278 N N . VAL A 1 167 ? 8.148 -22.453 1.55 1 96.06 167 VAL A N 1
ATOM 1279 C CA . VAL A 1 167 ? 8.867 -22.375 0.283 1 96.06 167 VAL A CA 1
ATOM 1280 C C . VAL A 1 167 ? 9.664 -23.656 0.053 1 96.06 167 VAL A C 1
ATOM 1282 O O . VAL A 1 167 ? 10.367 -24.125 0.95 1 96.06 167 VAL A O 1
ATOM 1285 N N . LYS A 1 168 ? 9.445 -24.125 -1.106 1 88.06 168 LYS A N 1
ATOM 1286 C CA . LYS A 1 168 ? 10.195 -25.328 -1.443 1 88.06 168 LYS A CA 1
ATOM 1287 C C . LYS A 1 168 ? 11.688 -25.047 -1.523 1 88.06 168 LYS A C 1
ATOM 1289 O O . LYS A 1 168 ? 12.109 -24.047 -2.117 1 88.06 168 LYS A O 1
ATOM 1294 N N . LYS A 1 169 ? 12.617 -25.812 -0.669 1 75.69 169 LYS A N 1
ATOM 1295 C CA . LYS A 1 169 ? 14.07 -25.719 -0.688 1 75.69 169 LYS A CA 1
ATOM 1296 C C . LYS A 1 169 ? 14.648 -26.359 -1.946 1 75.69 169 LYS A C 1
ATOM 1298 O O . LYS A 1 169 ? 14.078 -27.312 -2.479 1 75.69 169 LYS A O 1
ATOM 1303 N N . MET B 1 1 ? 11.672 -3.705 -27.453 1 48.84 1 MET B N 1
ATOM 1304 C CA . MET B 1 1 ? 10.836 -4.496 -26.562 1 48.84 1 MET B CA 1
ATOM 1305 C C . MET B 1 1 ? 10.852 -3.92 -25.156 1 48.84 1 MET B C 1
ATOM 1307 O O . MET B 1 1 ? 11.844 -3.314 -24.734 1 48.84 1 MET B O 1
ATOM 1311 N N . LYS B 1 2 ? 9.703 -3.887 -24.484 1 71.25 2 LYS B N 1
ATOM 1312 C CA . LYS B 1 2 ? 9.68 -3.316 -23.141 1 71.25 2 LYS B CA 1
ATOM 1313 C C . LYS B 1 2 ? 10.594 -4.094 -22.188 1 71.25 2 LYS B C 1
ATOM 1315 O O . LYS B 1 2 ? 10.531 -5.324 -22.141 1 71.25 2 LYS B O 1
ATOM 1320 N N . LYS B 1 3 ? 11.477 -3.344 -21.625 1 86.5 3 LYS B N 1
ATOM 1321 C CA . LYS B 1 3 ? 12.484 -3.916 -20.734 1 86.5 3 LYS B CA 1
ATOM 1322 C C . LYS B 1 3 ? 11.836 -4.551 -19.5 1 86.5 3 LYS B C 1
ATOM 1324 O O . LYS B 1 3 ? 12.32 -5.559 -18.984 1 86.5 3 LYS B O 1
ATOM 1329 N N . THR B 1 4 ? 10.68 -4.07 -19.188 1 95.88 4 THR B N 1
ATOM 1330 C CA . THR B 1 4 ? 10.008 -4.559 -17.984 1 95.88 4 THR B CA 1
ATOM 1331 C C . THR B 1 4 ? 8.57 -4.965 -18.297 1 95.88 4 THR B C 1
ATOM 1333 O O . THR B 1 4 ? 7.973 -4.473 -19.266 1 95.88 4 THR B O 1
ATOM 1336 N N . HIS B 1 5 ? 8.031 -5.965 -17.656 1 97.88 5 HIS B N 1
ATOM 1337 C CA . HIS B 1 5 ? 6.648 -6.402 -17.766 1 97.88 5 HIS B CA 1
ATOM 1338 C C . HIS B 1 5 ? 6.113 -6.855 -16.406 1 97.88 5 HIS B C 1
ATOM 1340 O O . HIS B 1 5 ? 6.75 -7.656 -15.719 1 97.88 5 HIS B O 1
ATOM 1346 N N . VAL B 1 6 ? 5.004 -6.277 -16.062 1 98.5 6 VAL B N 1
ATOM 1347 C CA . VAL B 1 6 ? 4.422 -6.59 -14.758 1 98.5 6 VAL B CA 1
ATOM 1348 C C . VAL B 1 6 ? 2.992 -7.094 -14.93 1 98.5 6 VAL B C 1
ATOM 1350 O O . VAL B 1 6 ? 2.15 -6.402 -15.508 1 98.5 6 VAL B O 1
ATOM 1353 N N . THR B 1 7 ? 2.711 -8.281 -14.484 1 98.75 7 THR B N 1
ATOM 1354 C CA . THR B 1 7 ? 1.371 -8.852 -14.406 1 98.75 7 THR B CA 1
ATOM 1355 C C . THR B 1 7 ? 0.977 -9.109 -12.953 1 98.75 7 THR B C 1
ATOM 1357 O O . THR B 1 7 ? 1.787 -9.602 -12.164 1 98.75 7 THR B O 1
ATOM 1360 N N . ILE B 1 8 ? -0.233 -8.75 -12.633 1 98.88 8 ILE B N 1
ATOM 1361 C CA . ILE B 1 8 ? -0.8 -9.102 -11.336 1 98.88 8 ILE B CA 1
ATOM 1362 C C . ILE B 1 8 ? -1.742 -10.297 -11.492 1 98.88 8 ILE B C 1
ATOM 1364 O O . ILE B 1 8 ? -2.633 -10.281 -12.344 1 98.88 8 ILE B O 1
ATOM 1368 N N . GLY B 1 9 ? -1.467 -11.328 -10.734 1 98.81 9 GLY B N 1
ATOM 1369 C CA . GLY B 1 9 ? -2.334 -12.492 -10.719 1 98.81 9 GLY B CA 1
ATOM 1370 C C . GLY B 1 9 ? -3.094 -12.648 -9.414 1 98.81 9 GLY B C 1
ATOM 1371 O O . GLY B 1 9 ? -2.49 -12.844 -8.352 1 98.81 9 GLY B O 1
ATOM 1372 N N . LEU B 1 10 ? -4.418 -12.664 -9.492 1 98.75 10 LEU B N 1
ATOM 1373 C CA . LEU B 1 10 ? -5.281 -12.805 -8.328 1 98.75 10 LEU B CA 1
ATOM 1374 C C . LEU B 1 10 ? -5.926 -14.188 -8.289 1 98.75 10 LEU B C 1
ATOM 1376 O O . LEU B 1 10 ? -6.66 -14.562 -9.203 1 98.75 10 LEU B O 1
ATOM 1380 N N . SER B 1 11 ? -5.656 -14.852 -7.191 1 98.25 11 SER B N 1
ATOM 1381 C CA . SER B 1 11 ? -6.25 -16.172 -7.043 1 98.25 11 SER B CA 1
ATOM 1382 C C . SER B 1 11 ? -7.648 -16.094 -6.438 1 98.25 11 SER B C 1
ATOM 1384 O O . SER B 1 11 ? -7.801 -15.789 -5.254 1 98.25 11 SER B O 1
ATOM 1386 N N . ASN B 1 12 ? -8.664 -16.297 -7.195 1 97.56 12 ASN B N 1
ATOM 1387 C CA . ASN B 1 12 ? -10.062 -16.422 -6.797 1 97.56 12 ASN B CA 1
ATOM 1388 C C . ASN B 1 12 ? -10.5 -15.25 -5.914 1 97.56 12 ASN B C 1
ATOM 1390 O O . ASN B 1 12 ? -11.039 -15.453 -4.824 1 97.56 12 ASN B O 1
ATOM 1394 N N . PRO B 1 13 ? -10.336 -14.078 -6.41 1 97.69 13 PRO B N 1
ATOM 1395 C CA . PRO B 1 13 ? -10.734 -12.93 -5.594 1 97.69 13 PRO B CA 1
ATOM 1396 C C . PRO B 1 13 ? -12.227 -12.938 -5.254 1 97.69 13 PRO B C 1
ATOM 1398 O O . PRO B 1 13 ? -13.047 -13.336 -6.082 1 97.69 13 PRO B O 1
ATOM 1401 N N . LYS B 1 14 ? -12.531 -12.422 -4.078 1 94.88 14 LYS B N 1
ATOM 1402 C CA . LYS B 1 14 ? -13.883 -12.484 -3.527 1 94.88 14 LYS B CA 1
ATOM 1403 C C . LYS B 1 14 ? -14.648 -11.195 -3.799 1 94.88 14 LYS B C 1
ATOM 1405 O O . LYS B 1 14 ? -15.789 -11.227 -4.262 1 94.88 14 LYS B O 1
ATOM 1410 N N . SER B 1 15 ? -14.078 -10.047 -3.521 1 91.94 15 SER B N 1
ATOM 1411 C CA . SER B 1 15 ? -14.797 -8.773 -3.455 1 91.94 15 SER B CA 1
ATOM 1412 C C . SER B 1 15 ? -14.547 -7.934 -4.703 1 91.94 15 SER B C 1
ATOM 1414 O O . SER B 1 15 ? -13.398 -7.629 -5.027 1 91.94 15 SER B O 1
ATOM 1416 N N . PRO B 1 16 ? -15.594 -7.508 -5.398 1 93.19 16 PRO B N 1
ATOM 1417 C CA . PRO B 1 16 ? -15.406 -6.555 -6.492 1 93.19 16 PRO B CA 1
ATOM 1418 C C . PRO B 1 16 ? -14.703 -5.273 -6.047 1 93.19 16 PRO B C 1
ATOM 1420 O O . PRO B 1 16 ? -13.938 -4.684 -6.816 1 93.19 16 PRO B O 1
ATOM 1423 N N . THR B 1 17 ? -14.875 -4.93 -4.77 1 91 17 THR B N 1
ATOM 1424 C CA . THR B 1 17 ? -14.219 -3.744 -4.227 1 91 17 THR B CA 1
ATOM 1425 C C . THR B 1 17 ? -12.703 -3.924 -4.211 1 91 17 THR B C 1
ATOM 1427 O O . THR B 1 17 ? -11.961 -3.027 -4.613 1 91 17 THR B O 1
ATOM 1430 N N . ASN B 1 18 ? -12.305 -5.117 -3.838 1 94.56 18 ASN B N 1
ATOM 1431 C CA . ASN B 1 18 ? -10.875 -5.402 -3.822 1 94.56 18 ASN B CA 1
ATOM 1432 C C . ASN B 1 18 ? -10.289 -5.43 -5.234 1 94.56 18 ASN B C 1
ATOM 1434 O O . ASN B 1 18 ? -9.219 -4.883 -5.477 1 94.56 18 ASN B O 1
ATOM 1438 N N . VAL B 1 19 ? -10.992 -6.031 -6.129 1 95.94 19 VAL B N 1
ATOM 1439 C CA . VAL B 1 19 ? -10.523 -6.086 -7.508 1 95.94 19 VAL B CA 1
ATOM 1440 C C . VAL B 1 19 ? -10.461 -4.672 -8.086 1 95.94 19 VAL B C 1
ATOM 1442 O O . VAL B 1 19 ? -9.492 -4.312 -8.758 1 95.94 19 VAL B O 1
ATOM 1445 N N . GLY B 1 20 ? -11.469 -3.854 -7.809 1 94.12 20 GLY B N 1
ATOM 1446 C CA . GLY B 1 20 ? -11.445 -2.461 -8.227 1 94.12 20 GLY B CA 1
ATOM 1447 C C . GLY B 1 20 ? -10.258 -1.693 -7.684 1 94.12 20 GLY B C 1
ATOM 1448 O O . GLY B 1 20 ? -9.609 -0.944 -8.414 1 94.12 20 GLY B O 1
ATOM 1449 N N . ALA B 1 21 ? -9.969 -1.894 -6.414 1 95.06 21 ALA B N 1
ATOM 1450 C CA . ALA B 1 21 ? -8.836 -1.229 -5.777 1 95.06 21 ALA B CA 1
ATOM 1451 C C . ALA B 1 21 ? -7.516 -1.692 -6.391 1 95.06 21 ALA B C 1
ATOM 1453 O O . ALA B 1 21 ? -6.586 -0.897 -6.551 1 95.06 21 ALA B O 1
ATOM 1454 N N . VAL B 1 22 ? -7.457 -2.959 -6.773 1 97.75 22 VAL B N 1
ATOM 1455 C CA . VAL B 1 22 ? -6.273 -3.496 -7.441 1 97.75 22 VAL B CA 1
ATOM 1456 C C . VAL B 1 22 ? -6.125 -2.857 -8.82 1 97.75 22 VAL B C 1
ATOM 1458 O O . VAL B 1 22 ? -5.02 -2.498 -9.227 1 97.75 22 VAL B O 1
ATOM 1461 N N . MET B 1 23 ? -7.223 -2.676 -9.516 1 97.19 23 MET B N 1
ATOM 1462 C CA . MET B 1 23 ? -7.184 -2.064 -10.836 1 97.19 23 MET B CA 1
ATOM 1463 C C . MET B 1 23 ? -6.734 -0.61 -10.758 1 97.19 23 MET B C 1
ATOM 1465 O O . MET B 1 23 ? -5.988 -0.136 -11.617 1 97.19 23 MET B O 1
ATOM 1469 N N . ARG B 1 24 ? -7.191 0.065 -9.727 1 95.81 24 ARG B N 1
ATOM 1470 C CA . ARG B 1 24 ? -6.715 1.428 -9.516 1 95.81 24 ARG B CA 1
ATOM 1471 C C . ARG B 1 24 ? -5.211 1.448 -9.273 1 95.81 24 ARG B C 1
ATOM 1473 O O . ARG B 1 24 ? -4.496 2.277 -9.836 1 95.81 24 ARG B O 1
ATOM 1480 N N . ALA B 1 25 ? -4.734 0.544 -8.453 1 97.56 25 ALA B N 1
ATOM 1481 C CA . ALA B 1 25 ? -3.297 0.421 -8.219 1 97.56 25 ALA B CA 1
ATOM 1482 C C . ALA B 1 25 ? -2.551 0.14 -9.523 1 97.56 25 ALA B C 1
ATOM 1484 O O . ALA B 1 25 ? -1.511 0.745 -9.789 1 97.56 25 ALA B O 1
ATOM 1485 N N . ALA B 1 26 ? -3.141 -0.74 -10.305 1 97.94 26 ALA B N 1
ATOM 1486 C CA . ALA B 1 26 ? -2.523 -1.103 -11.578 1 97.94 26 ALA B CA 1
ATOM 1487 C C . ALA B 1 26 ? -2.344 0.122 -12.477 1 97.94 26 ALA B C 1
ATOM 1489 O O . ALA B 1 26 ? -1.304 0.284 -13.117 1 97.94 26 ALA B O 1
ATOM 1490 N N . GLY B 1 27 ? -3.312 0.957 -12.508 1 96.69 27 GLY B N 1
ATOM 1491 C CA . GLY B 1 27 ? -3.203 2.191 -13.266 1 96.69 27 GLY B CA 1
ATOM 1492 C C . GLY B 1 27 ? -2.129 3.123 -12.742 1 96.69 27 GLY B C 1
ATOM 1493 O O . GLY B 1 27 ? -1.296 3.615 -13.508 1 96.69 27 GLY B O 1
ATOM 1494 N N . CYS B 1 28 ? -2.072 3.297 -11.453 1 96.94 28 CYS B N 1
ATOM 1495 C CA . CYS B 1 28 ? -1.13 4.207 -10.812 1 96.94 28 CYS B CA 1
ATOM 1496 C C . CYS B 1 28 ? 0.308 3.775 -11.07 1 96.94 28 CYS B C 1
ATOM 1498 O O . CYS B 1 28 ? 1.186 4.617 -11.281 1 96.94 28 CYS B O 1
ATOM 1500 N N . TYR B 1 29 ? 0.497 2.475 -11.102 1 97.75 29 TYR B N 1
ATOM 1501 C CA . TYR B 1 29 ? 1.857 1.96 -11.203 1 97.75 29 TYR B CA 1
ATOM 1502 C C . TYR B 1 29 ? 2.143 1.445 -12.609 1 97.75 29 TYR B C 1
ATOM 1504 O O . TYR B 1 29 ? 3.201 0.866 -12.867 1 97.75 29 TYR B O 1
ATOM 1512 N N . GLN B 1 30 ? 1.169 1.572 -13.5 1 96.12 30 GLN B N 1
ATOM 1513 C CA . GLN B 1 30 ? 1.311 1.259 -14.914 1 96.12 30 GLN B CA 1
ATOM 1514 C C . GLN B 1 30 ? 1.631 -0.219 -15.125 1 96.12 30 GLN B C 1
ATOM 1516 O O . GLN B 1 30 ? 2.541 -0.562 -15.875 1 96.12 30 GLN B O 1
ATOM 1521 N N . VAL B 1 31 ? 0.902 -1.027 -14.484 1 98.19 31 VAL B N 1
ATOM 1522 C CA . VAL B 1 31 ? 0.954 -2.473 -14.664 1 98.19 31 VAL B CA 1
ATOM 1523 C C . VAL B 1 31 ? 0.472 -2.83 -16.078 1 98.19 31 VAL B C 1
ATOM 1525 O O . VAL B 1 31 ? -0.407 -2.164 -16.625 1 98.19 31 VAL B O 1
ATOM 1528 N N . ASP B 1 32 ? 1.03 -3.922 -16.562 1 98 32 ASP B N 1
ATOM 1529 C CA . ASP B 1 32 ? 0.726 -4.266 -17.953 1 98 32 ASP B CA 1
ATOM 1530 C C . ASP B 1 32 ? -0.613 -4.988 -18.062 1 98 32 ASP B C 1
ATOM 1532 O O . ASP B 1 32 ? -1.386 -4.746 -18.984 1 98 32 ASP B O 1
ATOM 1536 N N . ASP B 1 33 ? -0.9 -5.848 -17.156 1 97.69 33 ASP B N 1
ATOM 1537 C CA . ASP B 1 33 ? -2.186 -6.535 -17.172 1 97.69 33 ASP B CA 1
ATOM 1538 C C . ASP B 1 33 ? -2.463 -7.207 -15.836 1 97.69 33 ASP B C 1
ATOM 1540 O O . ASP B 1 33 ? -1.543 -7.434 -15.047 1 97.69 33 ASP B O 1
ATOM 1544 N N . VAL B 1 34 ? -3.738 -7.469 -15.586 1 98.56 34 VAL B N 1
ATOM 1545 C CA . VAL B 1 34 ? -4.223 -8.164 -14.398 1 98.56 34 VAL B CA 1
ATOM 1546 C C . VAL B 1 34 ? -5.004 -9.414 -14.82 1 98.56 34 VAL B C 1
ATOM 1548 O O . VAL B 1 34 ? -5.824 -9.359 -15.734 1 98.56 34 VAL B O 1
ATOM 1551 N N . ARG B 1 35 ? -4.672 -10.469 -14.148 1 98.31 35 ARG B N 1
ATOM 1552 C CA . ARG B 1 35 ? -5.352 -11.734 -14.375 1 98.31 35 ARG B CA 1
ATOM 1553 C C . ARG B 1 35 ? -5.949 -12.281 -13.086 1 98.31 35 ARG B C 1
ATOM 1555 O O . ARG B 1 35 ? -5.402 -12.062 -12 1 98.31 35 ARG B O 1
ATOM 1562 N N . TYR B 1 36 ? -7.086 -12.984 -13.242 1 98.19 36 TYR B N 1
ATOM 1563 C CA . TYR B 1 36 ? -7.672 -13.602 -12.055 1 98.19 36 TYR B CA 1
ATOM 1564 C C . TYR B 1 36 ? -8.281 -14.961 -12.383 1 98.19 36 TYR B C 1
ATOM 1566 O O . TYR B 1 36 ? -8.57 -15.25 -13.547 1 98.19 36 TYR B O 1
ATOM 1574 N N . THR B 1 37 ? -8.383 -15.766 -11.375 1 98 37 THR B N 1
ATOM 1575 C CA . THR B 1 37 ? -9.016 -17.078 -11.516 1 98 37 THR B CA 1
ATOM 1576 C C . THR B 1 37 ? -10.297 -17.141 -10.695 1 98 37 THR B C 1
ATOM 1578 O O . THR B 1 37 ? -10.547 -16.281 -9.844 1 98 37 THR B O 1
ATOM 1581 N N . GLY B 1 38 ? -11.07 -18.172 -10.977 1 96.5 38 GLY B N 1
ATOM 1582 C CA . GLY B 1 38 ? -12.266 -18.422 -10.195 1 96.5 38 GLY B CA 1
ATOM 1583 C C . GLY B 1 38 ? -13.477 -17.656 -10.68 1 96.5 38 GLY B C 1
ATOM 1584 O O . GLY B 1 38 ? -13.398 -16.922 -11.672 1 96.5 38 GLY B O 1
ATOM 1585 N N . GLU B 1 39 ? -14.625 -17.812 -9.945 1 95.62 39 GLU B N 1
ATOM 1586 C CA . GLU B 1 39 ? -15.883 -17.234 -10.414 1 95.62 39 GLU B CA 1
ATOM 1587 C C . GLU B 1 39 ? -16.453 -16.25 -9.398 1 95.62 39 GLU B C 1
ATOM 1589 O O . GLU B 1 39 ? -17.469 -15.594 -9.664 1 95.62 39 GLU B O 1
ATOM 1594 N N . ARG B 1 40 ? -15.789 -16.188 -8.305 1 95.44 40 ARG B N 1
ATOM 1595 C CA . ARG B 1 40 ? -16.375 -15.398 -7.223 1 95.44 40 ARG B CA 1
ATOM 1596 C C . ARG B 1 40 ? -16.5 -13.93 -7.621 1 95.44 40 ARG B C 1
ATOM 1598 O O . ARG B 1 40 ? -17.547 -13.312 -7.414 1 95.44 40 ARG B O 1
ATOM 1605 N N . TYR B 1 41 ? -15.508 -13.422 -8.188 1 94.12 41 TYR B N 1
ATOM 1606 C CA . TYR B 1 41 ? -15.516 -12.023 -8.617 1 94.12 41 TYR B CA 1
ATOM 1607 C C . TYR B 1 41 ? -16.609 -11.781 -9.656 1 94.12 41 TYR B C 1
ATOM 1609 O O . TYR B 1 41 ? -17.391 -10.836 -9.531 1 94.12 41 TYR B O 1
ATOM 1617 N N . ASP B 1 42 ? -16.703 -12.594 -10.641 1 92.38 42 ASP B N 1
ATOM 1618 C CA . ASP B 1 42 ? -17.688 -12.43 -11.711 1 92.38 42 ASP B CA 1
ATOM 1619 C C . ASP B 1 42 ? -19.109 -12.453 -11.156 1 92.38 42 ASP B C 1
ATOM 1621 O O . ASP B 1 42 ? -19.953 -11.664 -11.578 1 92.38 42 ASP B O 1
ATOM 1625 N N . ARG B 1 43 ? -19.297 -13.273 -10.242 1 90.69 43 ARG B N 1
ATOM 1626 C CA . ARG B 1 43 ? -20.625 -13.398 -9.648 1 90.69 43 ARG B CA 1
ATOM 1627 C C . ARG B 1 43 ? -20.984 -12.156 -8.836 1 90.69 43 ARG B C 1
ATOM 1629 O O . ARG B 1 43 ? -22.109 -11.664 -8.906 1 90.69 43 ARG B O 1
ATOM 1636 N N . ALA B 1 44 ? -20.062 -11.688 -8.164 1 86.75 44 ALA B N 1
ATOM 1637 C CA . ALA B 1 44 ? -20.312 -10.531 -7.297 1 86.75 44 ALA B CA 1
ATOM 1638 C C . ALA B 1 44 ? -20.406 -9.242 -8.109 1 86.75 44 ALA B C 1
ATOM 1640 O O . ALA B 1 44 ? -21.188 -8.352 -7.781 1 86.75 44 ALA B O 1
ATOM 1641 N N . ALA B 1 45 ? -19.562 -9.125 -9.141 1 84.69 45 ALA B N 1
ATOM 1642 C CA . ALA B 1 45 ? -19.484 -7.914 -9.953 1 84.69 45 ALA B CA 1
ATOM 1643 C C . ALA B 1 45 ? -20.781 -7.688 -10.727 1 84.69 45 ALA B C 1
ATOM 1645 O O . ALA B 1 45 ? -21.156 -6.547 -11.016 1 84.69 45 ALA B O 1
ATOM 1646 N N . LYS B 1 46 ? -21.422 -8.734 -11.055 1 77.44 46 LYS B N 1
ATOM 1647 C CA . LYS B 1 46 ? -22.688 -8.625 -11.766 1 77.44 46 LYS B CA 1
ATOM 1648 C C . LYS B 1 46 ? -23.719 -7.879 -10.938 1 77.44 46 LYS B C 1
ATOM 1650 O O . LYS B 1 46 ? -24.625 -7.238 -11.492 1 77.44 46 LYS B O 1
ATOM 1655 N N . PHE B 1 47 ? -23.531 -7.863 -9.672 1 72.44 47 PHE B N 1
ATOM 1656 C CA . PHE B 1 47 ? -24.531 -7.266 -8.781 1 72.44 47 PHE B CA 1
ATOM 1657 C C . PHE B 1 47 ? -24.094 -5.875 -8.344 1 72.44 47 PHE B C 1
ATOM 1659 O O . PHE B 1 47 ? -24.812 -5.18 -7.633 1 72.44 47 PHE B O 1
ATOM 1666 N N . GLN B 1 48 ? -22.906 -5.645 -8.57 1 63.41 48 GLN B N 1
ATOM 1667 C CA . GLN B 1 48 ? -22.422 -4.34 -8.141 1 63.41 48 GLN B CA 1
ATOM 1668 C C . GLN B 1 48 ? -22.75 -3.26 -9.164 1 63.41 48 GLN B C 1
ATOM 1670 O O . GLN B 1 48 ? -22.453 -3.404 -10.352 1 63.41 48 GLN B O 1
ATOM 1675 N N . THR B 1 49 ? -23.781 -2.699 -9.102 1 49.59 49 THR B N 1
ATOM 1676 C CA . THR B 1 49 ? -24.203 -1.597 -9.961 1 49.59 49 THR B CA 1
ATOM 1677 C C . THR B 1 49 ? -23.109 -0.544 -10.062 1 49.59 49 THR B C 1
ATOM 1679 O O . THR B 1 49 ? -22.938 0.091 -11.109 1 49.59 49 THR B O 1
ATOM 1682 N N . ASP B 1 50 ? -22.516 -0.077 -9.016 1 43.44 50 ASP B N 1
ATOM 1683 C CA . ASP B 1 50 ? -21.922 1.244 -8.805 1 43.44 50 ASP B CA 1
ATOM 1684 C C . ASP B 1 50 ? -20.422 1.221 -9.031 1 43.44 50 ASP B C 1
ATOM 1686 O O . ASP B 1 50 ? -19.703 2.139 -8.617 1 43.44 50 ASP B O 1
ATOM 1690 N N . THR B 1 51 ? -19.828 0.064 -9.297 1 47.97 51 THR B N 1
ATOM 1691 C CA . THR B 1 51 ? -18.406 0.382 -9.266 1 47.97 51 THR B CA 1
ATOM 1692 C C . THR B 1 51 ? -18.016 1.216 -10.484 1 47.97 51 THR B C 1
ATOM 1694 O O . THR B 1 51 ? -18.281 0.831 -11.617 1 47.97 51 THR B O 1
ATOM 1697 N N . LYS B 1 52 ? -17.953 2.432 -10.25 1 45 52 LYS B N 1
ATOM 1698 C CA . LYS B 1 52 ? -17.375 3.279 -11.281 1 45 52 LYS B CA 1
ATOM 1699 C C . LYS B 1 52 ? -16.281 2.541 -12.047 1 45 52 LYS B C 1
ATOM 1701 O O . LYS B 1 52 ? -15.305 2.084 -11.461 1 45 52 LYS B O 1
ATOM 1706 N N . LYS B 1 53 ? -16.672 1.862 -13.125 1 47.12 53 LYS B N 1
ATOM 1707 C CA . LYS B 1 53 ? -15.727 1.227 -14.039 1 47.12 53 LYS B CA 1
ATOM 1708 C C . LYS B 1 53 ? -14.57 2.164 -14.375 1 47.12 53 LYS B C 1
ATOM 1710 O O . LYS B 1 53 ? -14.727 3.082 -15.188 1 47.12 53 LYS B O 1
ATOM 1715 N N . VAL B 1 54 ? -13.867 2.691 -13.305 1 45.31 54 VAL B N 1
ATOM 1716 C CA . VAL B 1 54 ? -12.711 3.391 -13.852 1 45.31 54 VAL B CA 1
ATOM 1717 C C . VAL B 1 54 ? -12.062 2.545 -14.945 1 45.31 54 VAL B C 1
ATOM 1719 O O . VAL B 1 54 ? -11.609 1.426 -14.688 1 45.31 54 VAL B O 1
ATOM 1722 N N . ALA B 1 55 ? -12.633 2.705 -16.125 1 49.94 55 ALA B N 1
ATOM 1723 C CA . ALA B 1 55 ? -12.078 2.098 -17.344 1 49.94 55 ALA B CA 1
ATOM 1724 C C . ALA B 1 55 ? -10.555 2.18 -17.344 1 49.94 55 ALA B C 1
ATOM 1726 O O . ALA B 1 55 ? -9.992 3.262 -17.516 1 49.94 55 ALA B O 1
ATOM 1727 N N . SER B 1 56 ? -9.945 1.369 -16.5 1 66.88 56 SER B N 1
ATOM 1728 C CA . SER B 1 56 ? -8.5 1.269 -16.656 1 66.88 56 SER B CA 1
ATOM 1729 C C . SER B 1 56 ? -8.133 0.678 -18.016 1 66.88 56 SER B C 1
ATOM 1731 O O . SER B 1 56 ? -8.836 -0.19 -18.531 1 66.88 56 SER B O 1
ATOM 1733 N N . LYS B 1 57 ? -7.301 1.409 -18.688 1 88 57 LYS B N 1
ATOM 1734 C CA . LYS B 1 57 ? -6.742 0.889 -19.938 1 88 57 LYS B CA 1
ATOM 1735 C C . LYS B 1 57 ? -5.988 -0.418 -19.688 1 88 57 LYS B C 1
ATOM 1737 O O . LYS B 1 57 ? -5.598 -1.097 -20.641 1 88 57 LYS B O 1
ATOM 1742 N N . ILE B 1 58 ? -6.031 -0.815 -18.422 1 95.5 58 ILE B N 1
ATOM 1743 C CA . ILE B 1 58 ? -5.305 -2.035 -18.094 1 95.5 58 ILE B CA 1
ATOM 1744 C C . ILE B 1 58 ? -6.219 -3.244 -18.25 1 95.5 58 ILE B C 1
ATOM 1746 O O . ILE B 1 58 ? -7.297 -3.301 -17.656 1 95.5 58 ILE B O 1
ATOM 1750 N N . PRO B 1 59 ? -5.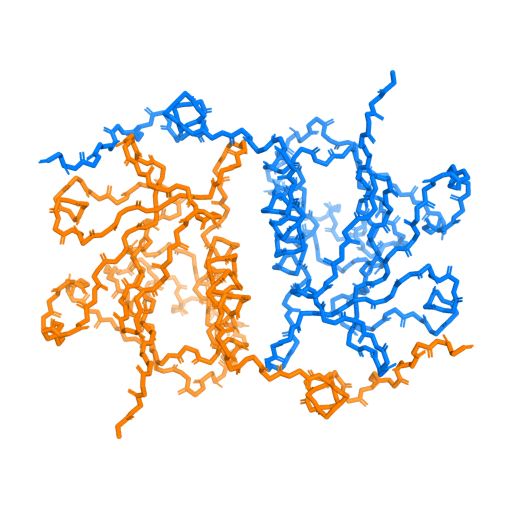844 -4.219 -19.062 1 97 59 PRO B N 1
ATOM 1751 C CA . PRO B 1 59 ? -6.699 -5.391 -19.25 1 97 59 PRO B CA 1
ATOM 1752 C C . PRO B 1 59 ? -6.883 -6.203 -17.969 1 97 59 PRO B C 1
ATOM 1754 O O . PRO B 1 59 ? -5.918 -6.414 -17.234 1 97 59 PRO B O 1
ATOM 1757 N N . LEU B 1 60 ? -8.109 -6.562 -17.672 1 97.12 60 LEU B N 1
ATOM 1758 C CA . LEU B 1 60 ? -8.484 -7.523 -16.641 1 97.12 60 LEU B CA 1
ATOM 1759 C C . LEU B 1 60 ? -9.062 -8.789 -17.266 1 97.12 60 LEU B C 1
ATOM 1761 O O . LEU B 1 60 ? -10.125 -8.758 -17.891 1 97.12 60 LEU B O 1
ATOM 1765 N N . THR B 1 61 ? -8.328 -9.906 -17.094 1 96.94 61 THR B N 1
ATOM 1766 C CA . THR B 1 61 ? -8.711 -11.109 -17.828 1 96.94 61 THR B CA 1
ATOM 1767 C C . THR B 1 61 ? -8.898 -12.289 -16.875 1 96.94 61 THR B C 1
ATOM 1769 O O . THR B 1 61 ? -8.086 -12.5 -15.977 1 96.94 61 THR B O 1
ATOM 1772 N N . SER B 1 62 ? -9.953 -13.016 -17.125 1 97.38 62 SER B N 1
ATOM 1773 C CA . SER B 1 62 ? -10.156 -14.281 -16.406 1 97.38 62 SER B CA 1
ATOM 1774 C C . SER B 1 62 ? -9.398 -15.422 -17.078 1 97.38 62 SER B C 1
ATOM 1776 O O . SER B 1 62 ? -9.445 -15.57 -18.297 1 97.38 62 SER B O 1
ATOM 1778 N N . VAL B 1 63 ? -8.68 -16.188 -16.25 1 97.88 63 VAL B N 1
ATOM 1779 C CA . VAL B 1 63 ? -7.938 -17.328 -16.75 1 97.88 63 VAL B CA 1
ATOM 1780 C C . VAL B 1 63 ? -8.195 -18.547 -15.875 1 97.88 63 VAL B C 1
ATOM 1782 O O . VAL B 1 63 ? -8.625 -18.422 -14.727 1 97.88 63 VAL B O 1
ATOM 1785 N N . ASN B 1 64 ? -7.922 -19.75 -16.375 1 97 64 ASN B N 1
ATOM 1786 C CA . ASN B 1 64 ? -8.086 -20.984 -15.602 1 97 64 ASN B CA 1
ATOM 1787 C C . ASN B 1 64 ? -6.938 -21.188 -14.617 1 97 64 ASN B C 1
ATOM 1789 O O . ASN B 1 64 ? -7.148 -21.625 -13.492 1 97 64 ASN B O 1
ATOM 1793 N N . CYS B 1 65 ? -5.707 -20.891 -15.086 1 97.5 65 CYS B N 1
ATOM 1794 C CA . CYS B 1 65 ? -4.496 -21.016 -14.281 1 97.5 65 CYS B CA 1
ATOM 1795 C C . CYS B 1 65 ? -3.582 -19.812 -14.5 1 97.5 65 CYS B C 1
ATOM 1797 O O . CYS B 1 65 ? -3.248 -19.469 -15.633 1 97.5 65 CYS B O 1
ATOM 1799 N N . LEU B 1 66 ? -3.158 -19.234 -13.367 1 97.94 66 LEU B N 1
ATOM 1800 C CA . LEU B 1 66 ? -2.338 -18.031 -13.438 1 97.94 66 LEU B CA 1
ATOM 1801 C C . LEU B 1 66 ? -0.959 -18.344 -14.008 1 97.94 66 LEU B C 1
ATOM 1803 O O . LEU B 1 66 ? -0.278 -17.453 -14.523 1 97.94 66 LEU B O 1
ATOM 1807 N N . LEU B 1 67 ? -0.591 -19.562 -13.922 1 97.25 67 LEU B N 1
ATOM 1808 C CA . LEU B 1 67 ? 0.792 -19.906 -14.234 1 97.25 67 LEU B CA 1
ATOM 1809 C C . LEU B 1 67 ? 0.899 -20.547 -15.617 1 97.25 67 LEU B C 1
ATOM 1811 O O . LEU B 1 67 ? 1.98 -20.969 -16.031 1 97.25 67 LEU B O 1
ATOM 1815 N N . ASP B 1 68 ? -0.183 -20.547 -16.312 1 93.94 68 ASP B N 1
ATOM 1816 C CA . ASP B 1 68 ? -0.175 -21.125 -17.656 1 93.94 68 ASP B CA 1
ATOM 1817 C C . ASP B 1 68 ? 0.275 -20.109 -18.703 1 93.94 68 ASP B C 1
ATOM 1819 O O . ASP B 1 68 ? 0.042 -18.906 -18.547 1 93.94 68 ASP B O 1
ATOM 1823 N N . ASP B 1 69 ? 0.985 -20.562 -19.734 1 92.12 69 ASP B N 1
ATOM 1824 C CA . ASP B 1 69 ? 1.331 -19.844 -20.953 1 92.12 69 ASP B CA 1
ATOM 1825 C C . ASP B 1 69 ? 2.123 -18.578 -20.625 1 92.12 69 ASP B C 1
ATOM 1827 O O . ASP B 1 69 ? 1.903 -17.531 -21.234 1 92.12 69 ASP B O 1
ATOM 1831 N N . LEU B 1 70 ? 2.932 -18.641 -19.609 1 96.25 70 LEU B N 1
ATOM 1832 C CA . LEU B 1 70 ? 3.812 -17.516 -19.312 1 96.25 70 LEU B CA 1
ATOM 1833 C C . LEU B 1 70 ? 5.039 -17.531 -20.219 1 96.25 70 LEU B C 1
ATOM 1835 O O . LEU B 1 70 ? 5.586 -18.594 -20.516 1 96.25 70 LEU B O 1
ATOM 1839 N N . PRO B 1 71 ? 5.426 -16.328 -20.656 1 95.69 71 PRO B N 1
ATOM 1840 C CA . PRO B 1 71 ? 6.695 -16.266 -21.375 1 95.69 71 PRO B CA 1
ATOM 1841 C C . PRO B 1 71 ? 7.855 -16.859 -20.578 1 95.69 71 PRO B C 1
ATOM 1843 O O . PRO B 1 71 ? 7.887 -16.75 -19.359 1 95.69 71 PRO B O 1
ATOM 1846 N N . GLU B 1 72 ? 8.852 -17.391 -21.281 1 94.81 72 GLU B N 1
ATOM 1847 C CA . GLU B 1 72 ? 9.984 -18.062 -20.656 1 94.81 72 GLU B CA 1
ATOM 1848 C C . GLU B 1 72 ? 10.781 -17.094 -19.781 1 94.81 72 GLU B C 1
ATOM 1850 O O . GLU B 1 72 ? 11.352 -17.5 -18.766 1 94.81 72 GLU B O 1
ATOM 1855 N N . ASP B 1 73 ? 10.773 -15.875 -20.078 1 96.62 73 ASP B N 1
ATOM 1856 C CA . ASP B 1 73 ? 11.617 -14.922 -19.359 1 96.62 73 ASP B CA 1
ATOM 1857 C C . ASP B 1 73 ? 10.82 -14.211 -18.266 1 96.62 73 ASP B C 1
ATOM 1859 O O . ASP B 1 73 ? 11.32 -13.266 -17.641 1 96.62 73 ASP B O 1
ATOM 1863 N N . MET B 1 74 ? 9.617 -14.695 -18.047 1 98.12 74 MET B N 1
ATOM 1864 C CA . MET B 1 74 ? 8.812 -14.125 -16.969 1 98.12 74 MET B CA 1
ATOM 1865 C C . MET B 1 74 ? 8.938 -14.961 -15.695 1 98.12 74 MET B C 1
ATOM 1867 O O . MET B 1 74 ? 8.727 -16.172 -15.719 1 98.12 74 MET B O 1
ATOM 1871 N N . LYS B 1 75 ? 9.25 -14.305 -14.539 1 98.75 75 LYS B N 1
ATOM 1872 C CA . LYS B 1 75 ? 9.367 -14.992 -13.258 1 98.75 75 LYS B CA 1
ATOM 1873 C C . LYS B 1 75 ? 8.039 -14.984 -12.5 1 98.75 75 LYS B C 1
ATOM 1875 O O . LYS B 1 75 ? 7.312 -13.984 -12.531 1 98.75 75 LYS B O 1
ATOM 1880 N N . VAL B 1 76 ? 7.797 -16.078 -11.891 1 98.81 76 VAL B N 1
ATOM 1881 C CA . VAL B 1 76 ? 6.641 -16.203 -11.008 1 98.81 76 VAL B CA 1
ATOM 1882 C C . VAL B 1 76 ? 7.035 -15.812 -9.578 1 98.81 76 VAL B C 1
ATOM 1884 O O . VAL B 1 76 ? 7.902 -16.453 -8.977 1 98.81 76 VAL B O 1
ATOM 1887 N N . VAL B 1 77 ? 6.422 -14.781 -9.062 1 98.88 77 VAL B N 1
ATOM 1888 C CA . VAL B 1 77 ? 6.648 -14.328 -7.691 1 98.88 77 VAL B CA 1
ATOM 1889 C C . VAL B 1 77 ? 5.355 -14.453 -6.887 1 98.88 77 VAL B C 1
ATOM 1891 O O . VAL B 1 77 ? 4.414 -13.688 -7.098 1 98.88 77 VAL B O 1
ATOM 1894 N N . CYS B 1 78 ? 5.324 -15.383 -5.957 1 98.88 78 CYS B N 1
ATOM 1895 C CA . CYS B 1 78 ? 4.188 -15.492 -5.047 1 98.88 78 CYS B CA 1
ATOM 1896 C C . CYS B 1 78 ? 4.348 -14.547 -3.861 1 98.88 78 CYS B C 1
ATOM 1898 O O . CYS B 1 78 ? 5.445 -14.406 -3.32 1 98.88 78 CYS B O 1
ATOM 1900 N N . VAL B 1 79 ? 3.297 -13.914 -3.48 1 98.81 79 VAL B N 1
ATOM 1901 C CA . VAL B 1 79 ? 3.297 -12.984 -2.355 1 98.81 79 VAL B CA 1
ATOM 1902 C C . VAL B 1 79 ? 2.453 -13.555 -1.216 1 98.81 79 VAL B C 1
ATOM 1904 O O . VAL B 1 79 ? 1.223 -13.492 -1.255 1 98.81 79 VAL B O 1
ATOM 1907 N N . GLU B 1 80 ? 3.131 -14.102 -0.25 1 97.5 80 GLU B N 1
ATOM 1908 C CA . GLU B 1 80 ? 2.443 -14.844 0.801 1 97.5 80 GLU B CA 1
ATOM 1909 C C . GLU B 1 80 ? 3.324 -14.992 2.039 1 97.5 80 GLU B C 1
ATOM 1911 O O . GLU B 1 80 ? 4.551 -15.039 1.932 1 97.5 80 GLU B O 1
ATOM 1916 N N . LEU B 1 81 ? 2.645 -15.047 3.176 1 97.5 81 LEU B N 1
ATOM 1917 C CA . LEU B 1 81 ? 3.344 -15.406 4.402 1 97.5 81 LEU B CA 1
ATOM 1918 C C . LEU B 1 81 ? 3.66 -16.891 4.43 1 97.5 81 LEU B C 1
ATOM 1920 O O . LEU B 1 81 ? 2.918 -17.688 5.023 1 97.5 81 LEU B O 1
ATOM 1924 N N . ALA B 1 82 ? 4.734 -17.266 3.812 1 97.94 82 ALA B N 1
ATOM 1925 C CA . ALA B 1 82 ? 5.211 -18.641 3.746 1 97.94 82 ALA B CA 1
ATOM 1926 C C . ALA B 1 82 ? 6.578 -18.781 4.414 1 97.94 82 ALA B C 1
ATOM 1928 O O . ALA B 1 82 ? 7.465 -17.953 4.211 1 97.94 82 ALA B O 1
ATOM 1929 N N . GLU B 1 83 ? 6.715 -19.812 5.227 1 97.88 83 GLU B N 1
ATOM 1930 C CA . GLU B 1 83 ? 8.023 -20.047 5.828 1 97.88 83 GLU B CA 1
ATOM 1931 C C . GLU B 1 83 ? 9.102 -20.219 4.758 1 97.88 83 GLU B C 1
ATOM 1933 O O . GLU B 1 83 ? 8.914 -20.953 3.791 1 97.88 83 GLU B O 1
ATOM 1938 N N . GLY B 1 84 ? 10.172 -19.484 4.926 1 98 84 GLY B N 1
ATOM 1939 C CA . GLY B 1 84 ? 11.258 -19.547 3.961 1 98 84 GLY B CA 1
ATOM 1940 C C . GLY B 1 84 ? 11.18 -18.453 2.906 1 98 84 GLY B C 1
ATOM 1941 O O . GLY B 1 84 ? 12.086 -18.312 2.088 1 98 84 GLY B O 1
ATOM 1942 N N . ALA B 1 85 ? 10.133 -17.656 2.891 1 98.44 85 ALA B N 1
ATOM 1943 C CA . ALA B 1 85 ? 9.969 -16.594 1.917 1 98.44 85 ALA B CA 1
ATOM 1944 C C . ALA B 1 85 ? 10.953 -15.453 2.18 1 98.44 85 ALA B C 1
ATOM 1946 O O . ALA B 1 85 ? 11.445 -15.297 3.299 1 98.44 85 ALA B O 1
ATOM 1947 N N . VAL B 1 86 ? 11.211 -14.688 1.141 1 98.5 86 VAL B N 1
ATOM 1948 C CA . VAL B 1 86 ? 12.094 -13.531 1.228 1 98.5 86 VAL B CA 1
ATOM 1949 C C . VAL B 1 86 ? 11.281 -12.289 1.593 1 98.5 86 VAL B C 1
ATOM 1951 O O . VAL B 1 86 ? 10.203 -12.062 1.038 1 98.5 86 VAL B O 1
ATOM 1954 N N . SER B 1 87 ? 11.773 -11.555 2.588 1 98.69 87 SER B N 1
ATOM 1955 C CA . SER B 1 87 ? 11.078 -10.312 2.91 1 98.69 87 SER B CA 1
ATOM 1956 C C . SER B 1 87 ? 11.133 -9.328 1.743 1 98.69 87 SER B C 1
ATOM 1958 O O . SER B 1 87 ? 12.156 -9.219 1.065 1 98.69 87 SER B O 1
ATOM 1960 N N . LEU B 1 88 ? 10.102 -8.625 1.536 1 98.88 88 LEU B N 1
ATOM 1961 C CA . LEU B 1 88 ? 9.969 -7.73 0.392 1 98.88 88 LEU B CA 1
ATOM 1962 C C . LEU B 1 88 ? 11.07 -6.676 0.402 1 98.88 88 LEU B C 1
ATOM 1964 O O . LEU B 1 88 ? 11.672 -6.387 -0.636 1 98.88 88 LEU B O 1
ATOM 1968 N N . PRO B 1 89 ? 11.445 -6.094 1.566 1 98.69 89 PRO B N 1
ATOM 1969 C CA . PRO B 1 89 ? 12.539 -5.113 1.572 1 98.69 89 PRO B CA 1
ATOM 1970 C C . PRO B 1 89 ? 13.852 -5.688 1.048 1 98.69 89 PRO B C 1
ATOM 1972 O O . PRO B 1 89 ? 14.664 -4.957 0.477 1 98.69 89 PRO B O 1
ATOM 1975 N N . GLN B 1 90 ? 14.008 -6.934 1.142 1 98.06 90 GLN B N 1
ATOM 1976 C CA . GLN B 1 90 ? 15.266 -7.562 0.751 1 98.06 90 GLN B CA 1
ATOM 1977 C C . GLN B 1 90 ? 15.18 -8.141 -0.659 1 98.06 90 GLN B C 1
ATOM 1979 O O . GLN B 1 90 ? 16.172 -8.594 -1.213 1 98.06 90 GLN B O 1
ATOM 1984 N N . PHE B 1 91 ? 14.047 -8.109 -1.211 1 98.69 91 PHE B N 1
ATOM 1985 C CA . PHE B 1 91 ? 13.805 -8.75 -2.5 1 98.69 91 PHE B CA 1
ATOM 1986 C C . PHE B 1 91 ? 14.18 -7.816 -3.645 1 98.69 91 PHE B C 1
ATOM 1988 O O . PHE B 1 91 ? 13.891 -6.621 -3.6 1 98.69 91 PHE B O 1
ATOM 1995 N N . GLN B 1 92 ? 14.828 -8.367 -4.652 1 98.56 92 GLN B N 1
ATOM 1996 C CA . GLN B 1 92 ? 15.055 -7.664 -5.914 1 98.56 92 GLN B CA 1
ATOM 1997 C C . GLN B 1 92 ? 14.125 -8.195 -7.008 1 98.56 92 GLN B C 1
ATOM 1999 O O . GLN B 1 92 ? 14.133 -9.391 -7.312 1 98.56 92 GLN B O 1
ATOM 2004 N N . HIS B 1 93 ? 13.43 -7.312 -7.605 1 98.69 93 HIS B N 1
ATOM 2005 C CA . HIS B 1 93 ? 12.398 -7.711 -8.555 1 98.69 93 HIS B CA 1
ATOM 2006 C C . HIS B 1 93 ? 13 -8.078 -9.906 1 98.69 93 HIS B C 1
ATOM 2008 O O . HIS B 1 93 ? 13.898 -7.398 -10.391 1 98.69 93 HIS B O 1
ATOM 2014 N N . PRO B 1 94 ? 12.43 -9.102 -10.484 1 98.38 94 PRO B N 1
ATOM 2015 C CA . PRO B 1 94 ? 12.812 -9.375 -11.875 1 98.38 94 PRO B CA 1
ATOM 2016 C C . PRO B 1 94 ? 12.25 -8.352 -12.859 1 98.38 94 PRO B C 1
ATOM 2018 O O . PRO B 1 94 ? 11.25 -7.688 -12.562 1 98.38 94 PRO B O 1
ATOM 2021 N N . ASP B 1 95 ? 12.906 -8.289 -14.023 1 97.56 95 ASP B N 1
ATOM 2022 C CA . ASP B 1 95 ? 12.438 -7.363 -15.055 1 97.56 95 ASP B CA 1
ATOM 2023 C C . ASP B 1 95 ? 11.008 -7.703 -15.484 1 97.56 95 ASP B C 1
ATOM 2025 O O . ASP B 1 95 ? 10.164 -6.812 -15.609 1 97.56 95 ASP B O 1
ATOM 2029 N N . LYS B 1 96 ? 10.805 -8.945 -15.734 1 98.5 96 LYS B N 1
ATOM 2030 C CA . LYS B 1 96 ? 9.484 -9.445 -16.125 1 98.5 96 LYS B CA 1
ATOM 2031 C C . LYS B 1 96 ? 8.938 -10.414 -15.078 1 98.5 96 LYS B C 1
ATOM 2033 O O . LYS B 1 96 ? 9.578 -11.43 -14.773 1 98.5 96 LYS B O 1
ATOM 2038 N N . ALA B 1 97 ? 7.734 -10.094 -14.508 1 98.75 97 ALA B N 1
ATOM 2039 C CA . ALA B 1 97 ? 7.207 -10.93 -13.438 1 98.75 97 ALA B CA 1
ATOM 2040 C C . ALA B 1 97 ? 5.684 -10.938 -13.445 1 98.75 97 ALA B C 1
ATOM 2042 O O . ALA B 1 97 ? 5.051 -9.938 -13.789 1 98.75 97 ALA B O 1
ATOM 2043 N N . ILE B 1 98 ? 5.152 -12.078 -13.148 1 98.88 98 ILE B N 1
ATOM 2044 C CA . ILE B 1 98 ? 3.791 -12.148 -12.633 1 98.88 98 ILE B CA 1
ATOM 2045 C C . ILE B 1 98 ? 3.824 -12.289 -11.109 1 98.88 98 ILE B C 1
ATOM 2047 O O . ILE B 1 98 ? 4.531 -13.148 -10.578 1 98.88 98 ILE B O 1
ATOM 2051 N N . TYR B 1 99 ? 3.162 -11.398 -10.438 1 98.94 99 TYR B N 1
ATOM 2052 C CA . TYR B 1 99 ? 2.99 -11.477 -8.992 1 98.94 99 TYR B CA 1
ATOM 2053 C C . TYR B 1 99 ? 1.661 -12.125 -8.633 1 98.94 99 TYR B C 1
ATOM 2055 O O . TYR B 1 99 ? 0.597 -11.625 -9.008 1 98.94 99 TYR B O 1
ATOM 2063 N N . VAL B 1 100 ? 1.758 -13.203 -7.871 1 98.88 100 VAL B N 1
ATOM 2064 C CA . VAL B 1 100 ? 0.574 -14.008 -7.582 1 98.88 100 VAL B CA 1
ATOM 2065 C C . VAL B 1 100 ? 0.141 -13.789 -6.133 1 98.88 100 VAL B C 1
ATOM 2067 O O . VAL B 1 100 ? 0.935 -13.961 -5.207 1 98.88 100 VAL B O 1
ATOM 2070 N N . PHE B 1 101 ? -1.071 -13.453 -5.988 1 98.69 101 PHE B N 1
ATOM 2071 C CA . PHE B 1 101 ? -1.666 -13.203 -4.68 1 98.69 101 PHE B CA 1
ATOM 2072 C C . PHE B 1 101 ? -2.764 -14.219 -4.379 1 98.69 101 PHE B C 1
ATOM 2074 O O . PHE B 1 101 ? -3.529 -14.594 -5.27 1 98.69 101 PHE B O 1
ATOM 2081 N N . GLY B 1 102 ? -2.877 -14.586 -3.117 1 97.31 102 GLY B N 1
ATOM 2082 C CA . GLY B 1 102 ? -3.945 -15.469 -2.686 1 97.31 102 GLY B CA 1
ATOM 2083 C C . GLY B 1 102 ? -5.281 -14.766 -2.537 1 97.31 102 GLY B C 1
ATOM 2084 O O . GLY B 1 102 ? -5.363 -13.547 -2.691 1 97.31 102 GLY B O 1
ATOM 2085 N N . PRO B 1 103 ? -6.309 -15.617 -2.266 1 96.44 103 PRO B N 1
ATOM 2086 C CA . PRO B 1 103 ? -7.625 -15.016 -2.045 1 96.44 103 PRO B CA 1
ATOM 2087 C C . PRO B 1 103 ? -7.699 -14.219 -0.742 1 96.44 103 PRO B C 1
ATOM 2089 O O . PRO B 1 103 ? -6.816 -14.344 0.112 1 96.44 103 PRO B O 1
ATOM 2092 N N . GLU B 1 104 ? -8.719 -13.367 -0.56 1 95.38 104 GLU B N 1
ATOM 2093 C CA . GLU B 1 104 ? -8.906 -12.5 0.599 1 95.38 104 GLU B CA 1
ATOM 2094 C C . GLU B 1 104 ? -9.133 -13.32 1.868 1 95.38 104 GLU B C 1
ATOM 2096 O O . GLU B 1 104 ? -8.906 -12.836 2.977 1 95.38 104 GLU B O 1
ATOM 2101 N N . ASP B 1 105 ? -9.609 -14.516 1.771 1 94.19 105 ASP B N 1
ATOM 2102 C CA . ASP B 1 105 ? -9.992 -15.352 2.908 1 94.19 105 ASP B CA 1
ATOM 2103 C C . ASP B 1 105 ? -9.195 -16.656 2.924 1 94.19 105 ASP B C 1
ATOM 2105 O O . ASP B 1 105 ? -9.711 -17.703 3.312 1 94.19 105 ASP B O 1
ATOM 2109 N N . GLY B 1 106 ? -7.918 -16.578 2.426 1 93.38 106 GLY B N 1
ATOM 2110 C CA . GLY B 1 106 ? -7.062 -17.75 2.365 1 93.38 106 GLY B CA 1
ATOM 2111 C C . GLY B 1 106 ? -5.66 -17.438 1.866 1 93.38 106 GLY B C 1
ATOM 2112 O O . GLY B 1 106 ? -5.227 -16.297 1.899 1 93.38 106 GLY B O 1
ATOM 2113 N N . SER B 1 107 ? -4.949 -18.578 1.55 1 95 107 SER B N 1
ATOM 2114 C CA . SER B 1 107 ? -3.58 -18.469 1.052 1 95 107 SER B CA 1
ATOM 2115 C C . SER B 1 107 ? -3.441 -19.125 -0.318 1 95 107 SER B C 1
ATOM 2117 O O . SER B 1 107 ? -4.332 -19.859 -0.753 1 95 107 SER B O 1
ATOM 2119 N N . ILE B 1 108 ? -2.396 -18.797 -0.979 1 95.5 108 ILE B N 1
ATOM 2120 C CA . ILE B 1 108 ? -2.051 -19.547 -2.176 1 95.5 108 ILE B CA 1
ATOM 2121 C C . ILE B 1 108 ? -1.84 -21.016 -1.812 1 95.5 108 ILE B C 1
ATOM 2123 O O . ILE B 1 108 ? -1.544 -21.344 -0.66 1 95.5 108 ILE B O 1
ATOM 2127 N N . THR B 1 109 ? -2.07 -21.891 -2.785 1 94.25 109 THR B N 1
ATOM 2128 C CA . THR B 1 109 ? -1.851 -23.297 -2.512 1 94.25 109 THR B CA 1
ATOM 2129 C C . THR B 1 109 ? -0.361 -23.625 -2.533 1 94.25 109 THR B C 1
ATOM 2131 O O . THR B 1 109 ? 0.427 -22.922 -3.172 1 94.25 109 THR B O 1
ATOM 2134 N N . GLN B 1 110 ? -0.02 -24.734 -1.817 1 96.5 110 GLN B N 1
ATOM 2135 C CA . GLN B 1 110 ? 1.363 -25.203 -1.822 1 96.5 110 GLN B CA 1
ATOM 2136 C C . GLN B 1 110 ? 1.832 -25.516 -3.238 1 96.5 110 GLN B C 1
ATOM 2138 O O . GLN B 1 110 ? 2.99 -25.281 -3.584 1 96.5 110 GLN B O 1
ATOM 2143 N N . GLN B 1 111 ? 0.956 -26 -4.051 1 95 111 GLN B N 1
ATOM 2144 C CA . GLN B 1 111 ? 1.277 -26.344 -5.434 1 95 111 GLN B CA 1
ATOM 2145 C C . GLN B 1 111 ? 1.713 -25.109 -6.219 1 95 111 GLN B C 1
ATOM 2147 O O . GLN B 1 111 ? 2.676 -25.156 -6.988 1 95 111 GLN B O 1
ATOM 2152 N N . VAL B 1 112 ? 1.031 -24.031 -6.047 1 96 112 VAL B N 1
ATOM 2153 C CA . VAL B 1 112 ? 1.363 -22.781 -6.727 1 96 112 VAL B CA 1
ATOM 2154 C C . VAL B 1 112 ? 2.688 -22.25 -6.195 1 96 112 VAL B C 1
ATOM 2156 O O . VAL B 1 112 ? 3.555 -21.828 -6.969 1 96 112 VAL B O 1
ATOM 2159 N N . ALA B 1 113 ? 2.816 -22.312 -4.875 1 96.75 113 ALA B N 1
ATOM 2160 C CA . ALA B 1 113 ? 4.051 -21.844 -4.25 1 96.75 113 ALA B CA 1
ATOM 2161 C C . ALA B 1 113 ? 5.25 -22.656 -4.727 1 96.75 113 ALA B C 1
ATOM 2163 O O . ALA B 1 113 ? 6.336 -22.109 -4.934 1 96.75 113 ALA B O 1
ATOM 2164 N N . ASP B 1 114 ? 5.035 -23.938 -4.941 1 96.94 114 ASP B N 1
ATOM 2165 C CA . ASP B 1 114 ? 6.109 -24.844 -5.363 1 96.94 114 ASP B CA 1
ATOM 2166 C C . ASP B 1 114 ? 6.578 -24.516 -6.777 1 96.94 114 ASP B C 1
ATOM 2168 O O . ASP B 1 114 ? 7.707 -24.828 -7.152 1 96.94 114 ASP B O 1
ATOM 2172 N N . ARG B 1 115 ? 5.797 -23.859 -7.52 1 96.12 115 ARG B N 1
ATOM 2173 C CA . ARG B 1 115 ? 6.117 -23.531 -8.906 1 96.12 115 ARG B CA 1
ATOM 2174 C C . ARG B 1 115 ? 6.691 -22.125 -9.023 1 96.12 115 ARG B C 1
ATOM 2176 O O . ARG B 1 115 ? 7.109 -21.703 -10.109 1 96.12 115 ARG B O 1
ATOM 2183 N N . ALA B 1 116 ? 6.711 -21.422 -7.977 1 98 116 ALA B N 1
ATOM 2184 C CA . ALA B 1 116 ? 7.18 -20.047 -8 1 98 116 ALA B CA 1
ATOM 2185 C C . ALA B 1 116 ? 8.695 -19.969 -8.117 1 98 116 ALA B C 1
ATOM 2187 O O . ALA B 1 116 ? 9.406 -20.812 -7.551 1 98 116 ALA B O 1
ATOM 2188 N N . ASP B 1 117 ? 9.195 -18.969 -8.859 1 98.38 117 ASP B N 1
ATOM 2189 C CA . ASP B 1 117 ? 10.617 -18.672 -8.828 1 98.38 117 ASP B CA 1
ATOM 2190 C C . ASP B 1 117 ? 11.016 -18.016 -7.504 1 98.38 117 ASP B C 1
ATOM 2192 O O . ASP B 1 117 ? 12.141 -18.203 -7.027 1 98.38 117 ASP B O 1
ATOM 2196 N N . HIS B 1 118 ? 10.117 -17.234 -6.914 1 98.62 118 HIS B N 1
ATOM 2197 C CA . HIS B 1 118 ? 10.305 -16.547 -5.637 1 98.62 118 HIS B CA 1
ATOM 2198 C C . HIS B 1 118 ? 9.008 -16.5 -4.844 1 98.62 118 HIS B C 1
ATOM 2200 O O . HIS B 1 118 ? 7.918 -16.438 -5.422 1 98.62 118 HIS B O 1
ATOM 2206 N N . VAL B 1 119 ? 9.148 -16.609 -3.561 1 98.75 119 VAL B N 1
ATOM 2207 C CA . VAL B 1 119 ? 8.07 -16.281 -2.629 1 98.75 119 VAL B CA 1
ATOM 2208 C C . VAL B 1 119 ? 8.508 -15.133 -1.719 1 98.75 119 VAL B C 1
ATOM 2210 O O . VAL B 1 119 ? 9.578 -15.18 -1.116 1 98.75 119 VAL B O 1
ATOM 2213 N N . VAL B 1 120 ? 7.672 -14.086 -1.688 1 98.81 120 VAL B N 1
ATOM 2214 C CA . VAL B 1 120 ? 8.016 -12.891 -0.928 1 98.81 120 VAL B CA 1
ATOM 2215 C C . VAL B 1 120 ? 6.887 -12.547 0.039 1 98.81 120 VAL B C 1
ATOM 2217 O O . VAL B 1 120 ? 5.75 -12.992 -0.144 1 98.81 120 VAL B O 1
ATOM 2220 N N . TYR B 1 121 ? 7.211 -11.883 1.087 1 98.69 121 TYR B N 1
ATOM 2221 C CA . TYR B 1 121 ? 6.211 -11.438 2.055 1 98.69 121 TYR B CA 1
ATOM 2222 C C . TYR B 1 121 ? 6.52 -10.031 2.553 1 98.69 121 TYR B C 1
ATOM 2224 O O . TYR B 1 121 ? 7.66 -9.578 2.475 1 98.69 121 TYR B O 1
ATOM 2232 N N . VAL B 1 122 ? 5.52 -9.32 2.939 1 98.69 122 VAL B N 1
ATOM 2233 C CA . VAL B 1 122 ? 5.68 -8.039 3.623 1 98.69 122 VAL B CA 1
ATOM 2234 C C . VAL B 1 122 ? 5.812 -8.273 5.125 1 98.69 122 VAL B C 1
ATOM 2236 O O . VAL B 1 122 ? 4.953 -8.906 5.742 1 98.69 122 VAL B O 1
ATOM 2239 N N . PRO B 1 123 ? 6.805 -7.789 5.723 1 98.31 123 PRO B N 1
ATOM 2240 C CA . PRO B 1 123 ? 7.047 -8.117 7.129 1 98.31 123 PRO B CA 1
ATOM 2241 C C . PRO B 1 123 ? 6.215 -7.262 8.086 1 98.31 123 PRO B C 1
ATOM 2243 O O . PRO B 1 123 ? 6.766 -6.453 8.836 1 98.31 123 PRO B O 1
ATOM 2246 N N . THR B 1 124 ? 5 -7.559 8.156 1 97.56 124 THR B N 1
ATOM 2247 C CA . THR B 1 124 ? 4.062 -6.883 9.047 1 97.56 124 THR B CA 1
ATOM 2248 C C . THR B 1 124 ? 3.582 -7.832 10.141 1 97.56 124 THR B C 1
ATOM 2250 O O . THR B 1 124 ? 3.781 -9.047 10.047 1 97.56 124 THR B O 1
ATOM 2253 N N . VAL B 1 125 ? 3.021 -7.176 11.109 1 95.44 125 VAL B N 1
ATOM 2254 C CA . VAL B 1 125 ? 2.252 -7.941 12.086 1 95.44 125 VAL B CA 1
ATOM 2255 C C . VAL B 1 125 ? 0.843 -8.188 11.547 1 95.44 125 VAL B C 1
ATOM 2257 O O . VAL B 1 125 ? 0.146 -7.25 11.156 1 95.44 125 VAL B O 1
ATOM 2260 N N . GLY B 1 126 ? 0.528 -9.422 11.5 1 94.06 126 GLY B N 1
ATOM 2261 C CA . GLY B 1 126 ? -0.783 -9.766 10.969 1 94.06 126 GLY B CA 1
ATOM 2262 C C . GLY B 1 126 ? -0.835 -9.758 9.453 1 94.06 126 GLY B C 1
ATOM 2263 O O . GLY B 1 126 ? 0.176 -9.5 8.797 1 94.06 126 GLY B O 1
ATOM 2264 N N . CYS B 1 127 ? -2.016 -10 8.922 1 93.19 127 CYS B N 1
ATOM 2265 C CA . CYS B 1 127 ? -2.23 -10.102 7.48 1 93.19 127 CYS B CA 1
ATOM 2266 C C . CYS B 1 127 ? -2.744 -8.789 6.906 1 93.19 127 CYS B C 1
ATOM 2268 O O . CYS B 1 127 ? -3.559 -8.109 7.535 1 93.19 127 CYS B O 1
ATOM 2270 N N . MET B 1 128 ? -2.318 -8.508 5.773 1 95.94 128 MET B N 1
ATOM 2271 C CA . MET B 1 128 ? -2.736 -7.297 5.082 1 95.94 128 MET B CA 1
ATOM 2272 C C . MET B 1 128 ? -3.914 -7.574 4.152 1 95.94 128 MET B C 1
ATOM 2274 O O . MET B 1 128 ? -4.113 -8.711 3.725 1 95.94 128 MET B O 1
ATOM 2278 N N . ASN B 1 129 ? -4.695 -6.473 3.912 1 95.19 129 ASN B N 1
ATOM 2279 C CA . ASN B 1 129 ? -5.703 -6.52 2.859 1 95.19 129 ASN B CA 1
ATOM 2280 C C . ASN B 1 129 ? -5.074 -6.766 1.491 1 95.19 129 ASN B C 1
ATOM 2282 O O . ASN B 1 129 ? -3.994 -6.246 1.198 1 95.19 129 ASN B O 1
ATOM 2286 N N . LEU B 1 130 ? -5.789 -7.488 0.625 1 97.62 130 LEU B N 1
ATOM 2287 C CA . LEU B 1 130 ? -5.277 -7.879 -0.684 1 97.62 130 LEU B CA 1
ATOM 2288 C C . LEU B 1 130 ? -4.828 -6.656 -1.478 1 97.62 130 LEU B C 1
ATOM 2290 O O . LEU B 1 130 ? -3.689 -6.602 -1.947 1 97.62 130 LEU B O 1
ATOM 2294 N N . ALA B 1 131 ? -5.699 -5.648 -1.634 1 97.69 131 ALA B N 1
ATOM 2295 C CA . ALA B 1 131 ? -5.379 -4.48 -2.451 1 97.69 131 ALA B CA 1
ATOM 2296 C C . ALA B 1 131 ? -4.242 -3.674 -1.829 1 97.69 131 ALA B C 1
ATOM 2298 O O . ALA B 1 131 ? -3.41 -3.109 -2.543 1 97.69 131 ALA B O 1
ATOM 2299 N N . ALA B 1 132 ? -4.199 -3.613 -0.48 1 98.25 132 ALA B N 1
ATOM 2300 C CA . ALA B 1 132 ? -3.088 -2.971 0.213 1 98.25 132 ALA B CA 1
ATOM 2301 C C . ALA B 1 132 ? -1.766 -3.654 -0.12 1 98.25 132 ALA B C 1
ATOM 2303 O O . ALA B 1 132 ? -0.766 -2.986 -0.396 1 98.25 132 ALA B O 1
ATOM 2304 N N . THR B 1 133 ? -1.8 -4.977 -0.146 1 98.75 133 THR B N 1
ATOM 2305 C CA . THR B 1 133 ? -0.596 -5.75 -0.439 1 98.75 133 THR B CA 1
ATOM 2306 C C . THR B 1 133 ? -0.112 -5.477 -1.86 1 98.75 133 THR B C 1
ATOM 2308 O O . THR B 1 133 ? 1.085 -5.289 -2.09 1 98.75 133 THR B O 1
ATOM 2311 N N . VAL B 1 134 ? -1.018 -5.406 -2.816 1 98.88 134 VAL B N 1
ATOM 2312 C CA . VAL B 1 134 ? -0.674 -5.125 -4.207 1 98.88 134 VAL B CA 1
ATOM 2313 C C . VAL B 1 134 ? -0.024 -3.748 -4.312 1 98.88 134 VAL B C 1
ATOM 2315 O O . VAL B 1 134 ? 1.014 -3.59 -4.961 1 98.88 134 VAL B O 1
ATOM 2318 N N . ASN B 1 135 ? -0.615 -2.742 -3.633 1 98.81 135 ASN B N 1
ATOM 2319 C CA . ASN B 1 135 ? -0.064 -1.391 -3.646 1 98.81 135 ASN B CA 1
ATOM 2320 C C . ASN B 1 135 ? 1.359 -1.36 -3.096 1 98.81 135 ASN B C 1
ATOM 2322 O O . ASN B 1 135 ? 2.246 -0.743 -3.688 1 98.81 135 ASN B O 1
ATOM 2326 N N . VAL B 1 136 ? 1.548 -2.076 -2.008 1 98.94 136 VAL B N 1
ATOM 2327 C CA . VAL B 1 136 ? 2.848 -2.086 -1.344 1 98.94 136 VAL B CA 1
ATOM 2328 C C . VAL B 1 136 ? 3.881 -2.768 -2.238 1 98.94 136 VAL B C 1
ATOM 2330 O O . VAL B 1 136 ? 5 -2.273 -2.396 1 98.94 136 VAL B O 1
ATOM 2333 N N . LEU B 1 137 ? 3.521 -3.893 -2.828 1 98.94 137 LEU B N 1
ATOM 2334 C CA . LEU B 1 137 ? 4.43 -4.605 -3.721 1 98.94 137 LEU B CA 1
ATOM 2335 C C . LEU B 1 137 ? 4.82 -3.736 -4.91 1 98.94 137 LEU B C 1
ATOM 2337 O O . LEU B 1 137 ? 6 -3.65 -5.262 1 98.94 137 LEU B O 1
ATOM 2341 N N . LEU B 1 138 ? 3.867 -3.107 -5.508 1 98.81 138 LEU B N 1
ATOM 2342 C CA . LEU B 1 138 ? 4.117 -2.285 -6.688 1 98.81 138 LEU B CA 1
ATOM 2343 C C . LEU B 1 138 ? 4.945 -1.057 -6.328 1 98.81 138 LEU B C 1
ATOM 2345 O O . LEU B 1 138 ? 5.816 -0.642 -7.098 1 98.81 138 LEU B O 1
ATOM 2349 N N . TYR B 1 139 ? 4.73 -0.521 -5.191 1 98.94 139 TYR B N 1
ATOM 2350 C CA . TYR B 1 139 ? 5.562 0.585 -4.734 1 98.94 139 TYR B CA 1
ATOM 2351 C C . TYR B 1 139 ? 7.004 0.137 -4.539 1 98.94 139 TYR B C 1
ATOM 2353 O O . TYR B 1 139 ? 7.938 0.845 -4.926 1 98.94 139 TYR B O 1
ATOM 2361 N N . ASP B 1 140 ? 7.145 -0.99 -3.875 1 98.94 140 ASP B N 1
ATOM 2362 C CA . ASP B 1 140 ? 8.492 -1.507 -3.66 1 98.94 140 ASP B CA 1
ATOM 2363 C C . ASP B 1 140 ? 9.234 -1.673 -4.984 1 98.94 140 ASP B C 1
ATOM 2365 O O . ASP B 1 140 ? 10.406 -1.305 -5.094 1 98.94 140 ASP B O 1
ATOM 2369 N N . ARG B 1 141 ? 8.547 -2.205 -5.938 1 98.75 141 ARG B N 1
ATOM 2370 C CA . ARG B 1 141 ? 9.133 -2.367 -7.266 1 98.75 141 ARG B CA 1
ATOM 2371 C C . ARG B 1 141 ? 9.5 -1.017 -7.871 1 98.75 141 ARG B C 1
ATOM 2373 O O . ARG B 1 141 ? 10.586 -0.854 -8.422 1 98.75 141 ARG B O 1
ATOM 2380 N N . LEU B 1 142 ? 8.617 -0.083 -7.734 1 98.38 142 LEU B N 1
ATOM 2381 C CA . LEU B 1 142 ? 8.852 1.261 -8.25 1 98.38 142 LEU B CA 1
ATOM 2382 C C . LEU B 1 142 ? 10.062 1.895 -7.566 1 98.38 142 LEU B C 1
ATOM 2384 O O . LEU B 1 142 ? 10.945 2.438 -8.234 1 98.38 142 LEU B O 1
ATOM 2388 N N . ALA B 1 143 ? 10.133 1.783 -6.281 1 98.12 143 ALA B N 1
ATOM 2389 C CA . ALA B 1 143 ? 11.172 2.43 -5.48 1 98.12 143 ALA B CA 1
ATOM 2390 C C . ALA B 1 143 ? 12.547 1.848 -5.793 1 98.12 143 ALA B C 1
ATOM 2392 O O . ALA B 1 143 ? 13.562 2.527 -5.645 1 98.12 143 ALA B O 1
ATOM 2393 N N . LYS B 1 144 ? 12.539 0.635 -6.273 1 97.81 144 LYS B N 1
ATOM 2394 C CA . LYS B 1 144 ? 13.797 -0.053 -6.531 1 97.81 144 LYS B CA 1
ATOM 2395 C C . LYS B 1 144 ? 14.172 0.024 -8.008 1 97.81 144 LYS B C 1
ATOM 2397 O O . LYS B 1 144 ? 15.234 -0.466 -8.414 1 97.81 144 LYS B O 1
ATOM 2402 N N . SER B 1 145 ? 13.273 0.627 -8.742 1 95.44 145 SER B N 1
ATOM 2403 C CA . SER B 1 145 ? 13.547 0.762 -10.172 1 95.44 145 SER B CA 1
ATOM 2404 C C . SER B 1 145 ? 14.617 1.812 -10.43 1 95.44 145 SER B C 1
ATOM 2406 O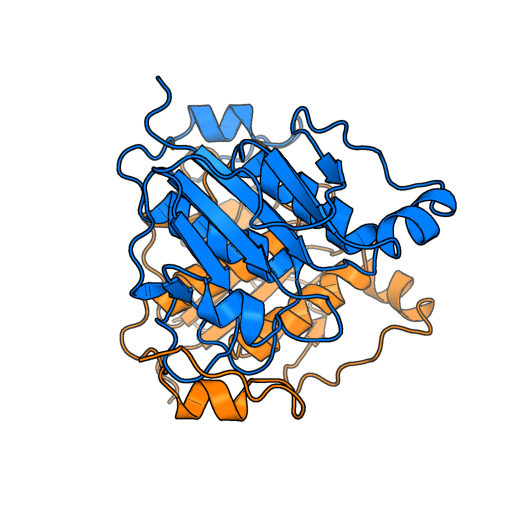 O . SER B 1 145 ? 14.703 2.816 -9.719 1 95.44 145 SER B O 1
ATOM 2408 N N . GLU B 1 146 ? 15.414 1.642 -11.453 1 88.75 146 GLU B N 1
ATOM 2409 C CA . GLU B 1 146 ? 16.453 2.594 -11.828 1 88.75 146 GLU B CA 1
ATOM 2410 C C . GLU B 1 146 ? 15.867 3.781 -12.594 1 88.75 146 GLU B C 1
ATOM 2412 O O . GLU B 1 146 ? 16.5 4.84 -12.68 1 88.75 146 GLU B O 1
ATOM 2417 N N . ASP B 1 147 ? 14.672 3.678 -13.117 1 88.31 147 ASP B N 1
ATOM 2418 C CA . ASP B 1 147 ? 14.102 4.676 -14.016 1 88.31 147 ASP B CA 1
ATOM 2419 C C . ASP B 1 147 ? 12.844 5.305 -13.406 1 88.31 147 ASP B C 1
ATOM 2421 O O . ASP B 1 147 ? 11.859 5.523 -14.109 1 88.31 147 ASP B O 1
ATOM 2425 N N . ILE B 1 148 ? 12.977 5.699 -12.18 1 92.38 148 ILE B N 1
ATOM 2426 C CA . ILE B 1 148 ? 11.797 6.285 -11.555 1 92.38 148 ILE B CA 1
ATOM 2427 C C . ILE B 1 148 ? 11.547 7.684 -12.117 1 92.38 148 ILE B C 1
ATOM 2429 O O . ILE B 1 148 ? 12.461 8.516 -12.156 1 92.38 148 ILE B O 1
ATOM 2433 N N . VAL B 1 149 ? 10.328 7.855 -12.633 1 92.62 149 VAL B N 1
ATOM 2434 C CA . VAL B 1 149 ? 9.914 9.195 -13.039 1 92.62 149 VAL B CA 1
ATOM 2435 C C . VAL B 1 149 ? 9.383 9.961 -11.828 1 92.62 149 VAL B C 1
ATOM 2437 O O . VAL B 1 149 ? 8.547 9.453 -11.078 1 92.62 149 VAL B O 1
ATOM 2440 N N . GLN B 1 150 ? 9.984 11.133 -11.633 1 94.5 150 GLN B N 1
ATOM 2441 C CA . GLN B 1 150 ? 9.586 11.953 -10.5 1 94.5 150 GLN B CA 1
ATOM 2442 C C . GLN B 1 150 ? 9.727 13.438 -10.812 1 94.5 150 GLN B C 1
ATOM 2444 O O . GLN B 1 150 ? 10.094 13.812 -11.93 1 94.5 150 GLN B O 1
ATOM 2449 N N . GLY B 1 151 ? 9.297 14.266 -9.883 1 95.44 151 GLY B N 1
ATOM 2450 C CA . GLY B 1 151 ? 9.445 15.703 -10.062 1 95.44 151 GLY B CA 1
ATOM 2451 C C . GLY B 1 151 ? 8.125 16.406 -10.312 1 95.44 151 GLY B C 1
ATOM 2452 O O . GLY B 1 151 ? 7.066 15.773 -10.336 1 95.44 151 GLY B O 1
ATOM 2453 N N . ASP B 1 152 ? 8.227 17.625 -10.531 1 96.81 152 ASP B N 1
ATOM 2454 C CA . ASP B 1 152 ? 7.055 18.5 -10.578 1 96.81 152 ASP B CA 1
ATOM 2455 C C . ASP B 1 152 ? 6.176 18.188 -11.789 1 96.81 152 ASP B C 1
ATOM 2457 O O . ASP B 1 152 ? 4.953 18.312 -11.719 1 96.81 152 ASP B O 1
ATOM 2461 N N . GLU B 1 153 ? 6.797 17.781 -12.867 1 96.56 153 GLU B N 1
ATOM 2462 C CA . GLU B 1 153 ? 6.008 17.453 -14.047 1 96.56 153 GLU B CA 1
ATOM 2463 C C . GLU B 1 153 ? 5.074 16.281 -13.773 1 96.56 153 GLU B C 1
ATOM 2465 O O . GLU B 1 153 ? 3.904 16.297 -14.156 1 96.56 153 GLU B O 1
ATOM 2470 N N . LEU B 1 154 ? 5.637 15.281 -13.133 1 96.25 154 LEU B N 1
ATOM 2471 C CA . LEU B 1 154 ? 4.801 14.148 -12.742 1 96.25 154 LEU B CA 1
ATOM 2472 C C . LEU B 1 154 ? 3.719 14.586 -11.766 1 96.25 154 LEU B C 1
ATOM 2474 O O . LEU B 1 154 ? 2.562 14.172 -11.883 1 96.25 154 LEU B O 1
ATOM 2478 N N . ILE B 1 155 ? 4.059 15.438 -10.805 1 96.56 155 ILE B N 1
ATOM 2479 C CA . ILE B 1 155 ? 3.115 15.922 -9.805 1 96.56 155 ILE B CA 1
ATOM 2480 C C . ILE B 1 155 ? 1.941 16.609 -10.492 1 96.56 155 ILE B C 1
ATOM 2482 O O . ILE B 1 155 ? 0.78 16.297 -10.227 1 96.56 155 ILE B O 1
ATOM 2486 N N . ARG B 1 156 ? 2.201 17.453 -11.438 1 95.81 156 ARG B N 1
ATOM 2487 C CA . ARG B 1 156 ? 1.171 18.219 -12.133 1 95.81 156 ARG B CA 1
ATOM 2488 C C . ARG B 1 156 ? 0.265 17.312 -12.945 1 95.81 156 ARG B C 1
ATOM 2490 O O . ARG B 1 156 ? -0.947 17.516 -13.008 1 95.81 156 ARG B O 1
ATOM 2497 N N . SER B 1 157 ? 0.827 16.297 -13.516 1 95.44 157 SER B N 1
ATOM 2498 C CA . SER B 1 157 ? 0.049 15.43 -14.391 1 95.44 157 SER B CA 1
ATOM 2499 C C . SER B 1 157 ? -0.755 14.414 -13.594 1 95.44 157 SER B C 1
ATOM 2501 O O . SER B 1 157 ? -1.686 13.797 -14.117 1 95.44 157 SER B O 1
ATOM 2503 N N . SER B 1 158 ? -0.384 14.242 -12.297 1 94.81 158 SER B N 1
ATOM 2504 C CA . SER B 1 158 ? -0.979 13.156 -11.523 1 94.81 158 SER B CA 1
ATOM 2505 C C . SER B 1 158 ? -1.997 13.688 -10.523 1 94.81 158 SER B C 1
ATOM 2507 O O . SER B 1 158 ? -2.838 12.93 -10.023 1 94.81 158 SER B O 1
ATOM 2509 N N . ARG B 1 159 ? -1.92 15 -10.234 1 93.62 159 ARG B N 1
ATOM 2510 C CA . ARG B 1 159 ? -2.762 15.516 -9.164 1 93.62 159 ARG B CA 1
ATOM 2511 C C . ARG B 1 159 ? -4.141 15.898 -9.688 1 93.62 159 ARG B C 1
ATOM 2513 O O . ARG B 1 159 ? -4.344 16.016 -10.898 1 93.62 159 ARG B O 1
ATOM 2520 N N . ASP B 1 160 ? -5.02 15.953 -8.719 1 89.19 160 ASP B N 1
ATOM 2521 C CA . ASP B 1 160 ? -6.367 16.406 -9.062 1 89.19 160 ASP B CA 1
ATOM 2522 C C . ASP B 1 160 ? -6.34 17.797 -9.695 1 89.19 160 ASP B C 1
ATOM 2524 O O . ASP B 1 160 ? -5.539 18.641 -9.297 1 89.19 160 ASP B O 1
ATOM 2528 N N . ASN B 1 161 ? -7.25 18.062 -10.578 1 85.38 161 ASN B N 1
ATOM 2529 C CA . ASN B 1 161 ? -7.285 19.328 -11.297 1 85.38 161 ASN B CA 1
ATOM 2530 C C . ASN B 1 161 ? -7.445 20.516 -10.344 1 85.38 161 ASN B C 1
ATOM 2532 O O . ASN B 1 161 ? -7.027 21.625 -10.648 1 85.38 161 ASN B O 1
ATOM 2536 N N . ARG B 1 162 ? -7.918 20.203 -9.195 1 89.69 162 ARG B N 1
ATOM 2537 C CA . ARG B 1 162 ? -8.148 21.297 -8.266 1 89.69 162 ARG B CA 1
ATOM 2538 C C . ARG B 1 162 ? -6.984 21.453 -7.293 1 89.69 162 ARG B C 1
ATOM 2540 O O . ARG B 1 162 ? -6.969 22.375 -6.473 1 89.69 162 ARG B O 1
ATOM 2547 N N . ASN B 1 163 ? -6.055 20.562 -7.352 1 93.06 163 ASN B N 1
ATOM 2548 C CA . ASN B 1 163 ? -4.898 20.625 -6.469 1 93.06 163 ASN B CA 1
ATOM 2549 C C . ASN B 1 163 ? -3.803 21.516 -7.047 1 93.06 163 ASN B C 1
ATOM 2551 O O . ASN B 1 163 ? -3.195 21.188 -8.062 1 93.06 163 ASN B O 1
ATOM 2555 N N . HIS B 1 164 ? -3.531 22.641 -6.344 1 93.88 164 HIS B N 1
ATOM 2556 C CA . HIS B 1 164 ? -2.486 23.562 -6.77 1 93.88 164 HIS B CA 1
ATOM 2557 C C . HIS B 1 164 ? -1.458 23.781 -5.664 1 93.88 164 HIS B C 1
ATOM 2559 O O . HIS B 1 164 ? -0.799 24.812 -5.613 1 93.88 164 HIS B O 1
ATOM 2565 N N . LEU B 1 165 ? -1.319 22.828 -4.855 1 95.06 165 LEU B N 1
ATOM 2566 C CA . LEU B 1 165 ? -0.463 22.922 -3.678 1 95.06 165 LEU B CA 1
ATOM 2567 C C . LEU B 1 165 ? 1.003 23.047 -4.082 1 95.06 165 LEU B C 1
ATOM 2569 O O . LEU B 1 165 ? 1.451 22.375 -5.016 1 95.06 165 LEU B O 1
ATOM 2573 N N . VAL B 1 166 ? 1.691 23.938 -3.367 1 96.31 166 VAL B N 1
ATOM 2574 C CA . VAL B 1 166 ? 3.127 24.125 -3.555 1 96.31 166 VAL B CA 1
ATOM 2575 C C . VAL B 1 166 ? 3.83 24.109 -2.199 1 96.31 166 VAL B C 1
ATOM 2577 O O . VAL B 1 166 ? 3.324 24.672 -1.224 1 96.31 166 VAL B O 1
ATOM 2580 N N . VAL B 1 167 ? 4.977 23.422 -2.07 1 96.19 167 VAL B N 1
ATOM 2581 C CA . VAL B 1 167 ? 5.773 23.438 -0.848 1 96.19 167 VAL B CA 1
ATOM 2582 C C . VAL B 1 167 ? 6.406 24.812 -0.656 1 96.19 167 VAL B C 1
ATOM 2584 O O . VAL B 1 167 ? 6.992 25.375 -1.587 1 96.19 167 VAL B O 1
ATOM 2587 N N . LYS B 1 168 ? 6.18 25.266 0.515 1 88.19 168 LYS B N 1
ATOM 2588 C CA . LYS B 1 168 ? 6.773 26.562 0.811 1 88.19 168 LYS B CA 1
ATOM 2589 C C . LYS B 1 168 ? 8.297 26.484 0.809 1 88.19 168 LYS B C 1
ATOM 2591 O O . LYS B 1 168 ? 8.875 25.562 1.369 1 88.19 168 LYS B O 1
ATOM 2596 N N . LYS B 1 169 ? 9.055 27.359 -0.086 1 76 169 LYS B N 1
ATOM 2597 C CA . LYS B 1 169 ? 10.508 27.469 -0.152 1 76 169 LYS B CA 1
ATOM 2598 C C . LYS B 1 169 ? 11.062 28.156 1.088 1 76 169 LYS B C 1
ATOM 2600 O O . LYS B 1 169 ? 10.406 29.016 1.675 1 76 169 LYS B O 1
#